Protein AF-U2K9P9-F1 (afdb_monomer_lite)

Radius of gyration: 24.93 Å; chains: 1; bounding box: 51×54×76 Å

Structure (mmCIF, N/CA/C/O backbone):
data_AF-U2K9P9-F1
#
_entry.id   AF-U2K9P9-F1
#
loop_
_atom_site.group_PDB
_atom_site.id
_atom_site.type_symbol
_atom_site.label_atom_id
_atom_site.label_alt_id
_atom_site.label_comp_id
_atom_site.label_asym_id
_atom_site.label_entity_id
_atom_site.label_seq_id
_atom_site.pdbx_PDB_ins_code
_atom_site.Cartn_x
_atom_site.Cartn_y
_atom_site.Cartn_z
_atom_site.occupancy
_atom_site.B_iso_or_equiv
_atom_site.auth_seq_id
_atom_site.auth_comp_id
_atom_site.auth_asym_id
_atom_site.auth_atom_id
_atom_site.pdbx_PDB_model_num
ATOM 1 N N . MET A 1 1 ? -3.194 34.210 0.026 1.00 31.52 1 MET A N 1
ATOM 2 C CA . MET A 1 1 ? -3.052 34.183 -1.447 1.00 31.52 1 MET A CA 1
ATOM 3 C C . MET A 1 1 ? -1.746 33.486 -1.787 1.00 31.52 1 MET A C 1
ATOM 5 O O . MET A 1 1 ? -0.727 34.153 -1.804 1.00 31.52 1 MET A O 1
ATOM 9 N N . GLN A 1 2 ? -1.786 32.163 -1.944 1.00 28.08 2 GLN A N 1
ATOM 10 C CA . GLN A 1 2 ? -0.864 31.316 -2.727 1.00 28.08 2 GLN A CA 1
ATOM 11 C C . GLN A 1 2 ? -1.270 29.849 -2.479 1.00 28.08 2 GLN A C 1
ATOM 13 O O . GLN A 1 2 ? -0.508 29.025 -2.001 1.00 28.08 2 GLN A O 1
ATOM 18 N N . GLY A 1 3 ? -2.545 29.559 -2.733 1.00 33.16 3 GLY A N 1
ATOM 19 C CA . GLY A 1 3 ? -3.010 28.223 -3.094 1.00 33.16 3 GLY A CA 1
ATOM 20 C C . GLY A 1 3 ? -3.329 28.290 -4.585 1.00 33.16 3 GLY A C 1
ATOM 21 O O . GLY A 1 3 ? -3.685 29.372 -5.051 1.00 33.16 3 GLY A O 1
ATOM 22 N N . PHE A 1 4 ? -3.192 27.179 -5.305 1.00 31.11 4 PHE A N 1
ATOM 23 C CA . PHE A 1 4 ? -3.259 27.046 -6.772 1.00 31.11 4 PHE A CA 1
ATOM 24 C C . PHE A 1 4 ? -1.959 27.366 -7.531 1.00 31.11 4 PHE A C 1
ATOM 26 O O . PHE A 1 4 ? -1.811 28.470 -8.036 1.00 31.11 4 PHE A O 1
ATOM 33 N N . THR A 1 5 ? -1.078 26.360 -7.685 1.00 35.06 5 THR A N 1
ATOM 34 C CA . THR A 1 5 ? -0.298 26.119 -8.934 1.00 35.06 5 THR A CA 1
ATOM 35 C C . THR A 1 5 ? 0.355 24.724 -9.060 1.00 35.06 5 THR A C 1
ATOM 37 O O . THR A 1 5 ? 0.689 24.352 -10.174 1.00 35.06 5 THR A O 1
ATOM 40 N N . ARG A 1 6 ? 0.477 23.874 -8.021 1.00 44.22 6 ARG A N 1
ATOM 41 C CA . ARG A 1 6 ? 1.092 22.522 -8.182 1.00 44.22 6 ARG A CA 1
ATOM 42 C C . ARG A 1 6 ? 0.229 21.478 -8.930 1.00 44.22 6 ARG A C 1
ATOM 44 O O . ARG A 1 6 ? 0.780 20.574 -9.552 1.00 44.22 6 ARG A O 1
ATOM 51 N N . LYS A 1 7 ? -1.106 21.614 -8.901 1.00 40.91 7 LYS A N 1
ATOM 52 C CA . LYS A 1 7 ? -2.092 20.602 -9.359 1.00 40.91 7 LYS A CA 1
ATOM 5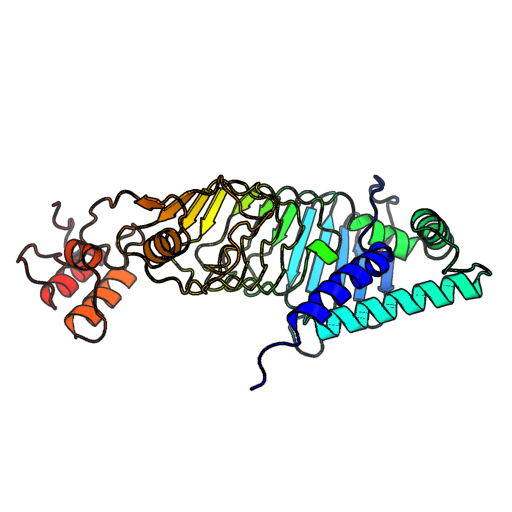3 C C . LYS A 1 7 ? -2.084 20.360 -10.881 1.00 40.91 7 LYS A C 1
ATOM 55 O O . LYS A 1 7 ? -2.260 19.239 -11.339 1.00 40.91 7 LYS A O 1
ATOM 60 N N . GLY A 1 8 ? -1.851 21.410 -11.672 1.00 31.62 8 GLY A N 1
ATOM 61 C CA . GLY A 1 8 ? -1.801 21.321 -13.137 1.00 31.62 8 GLY A CA 1
ATOM 62 C C . GLY A 1 8 ? -0.440 20.887 -13.677 1.00 31.62 8 GLY A C 1
ATOM 63 O O . GLY A 1 8 ? -0.391 20.224 -14.710 1.00 31.62 8 GLY A O 1
ATOM 64 N N . ASP A 1 9 ? 0.639 21.226 -12.969 1.00 35.66 9 ASP A N 1
ATOM 65 C CA . ASP A 1 9 ? 2.007 20.934 -13.396 1.00 35.66 9 ASP A CA 1
ATOM 66 C C . ASP A 1 9 ? 2.425 19.508 -13.042 1.00 35.66 9 ASP A C 1
ATOM 68 O O . ASP A 1 9 ? 3.036 18.875 -13.887 1.00 35.66 9 ASP A O 1
ATOM 72 N N . ARG A 1 10 ? 2.019 18.941 -11.892 1.00 36.00 10 ARG A N 1
ATOM 73 C CA . ARG A 1 10 ? 2.293 17.525 -11.568 1.00 36.00 10 ARG A CA 1
ATOM 74 C C . ARG A 1 10 ? 1.506 16.545 -12.431 1.00 36.00 10 ARG A C 1
ATOM 76 O O . ARG A 1 10 ? 2.079 15.560 -12.849 1.00 36.00 10 ARG A O 1
ATOM 83 N N . MET A 1 11 ? 0.253 16.833 -12.782 1.00 33.56 11 MET A N 1
ATOM 84 C CA . MET A 1 11 ? -0.583 15.938 -13.601 1.00 33.56 11 MET A CA 1
ATOM 85 C C . MET A 1 11 ? -0.304 16.079 -15.114 1.00 33.56 11 MET A C 1
ATOM 87 O O . MET A 1 11 ? -0.404 15.108 -15.863 1.00 33.56 11 MET A O 1
ATOM 91 N N . LYS A 1 12 ? 0.095 17.275 -15.591 1.00 30.91 12 LYS A N 1
ATOM 92 C CA . LYS A 1 12 ? 0.624 17.469 -16.960 1.00 30.91 12 LYS A CA 1
ATOM 93 C C . LYS A 1 12 ? 2.078 17.032 -17.096 1.00 30.91 12 LYS A C 1
ATOM 95 O O . LYS A 1 12 ? 2.438 16.602 -18.189 1.00 30.91 12 LYS A O 1
ATOM 100 N N . ALA A 1 13 ? 2.887 17.142 -16.036 1.00 30.11 13 ALA A N 1
ATOM 101 C CA . ALA A 1 13 ? 4.165 16.451 -15.945 1.00 30.11 13 ALA A CA 1
ATOM 102 C C . ALA A 1 13 ? 3.879 14.960 -15.989 1.00 30.11 13 ALA A C 1
ATOM 104 O O . ALA A 1 13 ? 4.296 14.377 -16.962 1.00 30.11 13 ALA A O 1
ATOM 105 N N . CYS A 1 14 ? 3.035 14.399 -15.117 1.00 32.12 14 CYS A N 1
ATOM 106 C CA . CYS A 1 14 ? 2.645 12.988 -15.117 1.00 32.12 14 CYS A CA 1
ATOM 107 C C . CYS A 1 14 ? 2.207 12.529 -16.512 1.00 32.12 14 CYS A C 1
ATOM 109 O O . CYS A 1 14 ? 2.902 11.712 -17.062 1.00 32.12 14 CYS A O 1
ATOM 111 N N . LYS A 1 15 ? 1.255 13.160 -17.218 1.00 30.38 15 LYS A N 1
ATOM 112 C CA . LYS A 1 15 ? 0.875 12.739 -18.594 1.00 30.38 15 LYS A CA 1
ATOM 113 C C . LYS A 1 15 ? 1.955 12.911 -19.682 1.00 30.38 15 LYS A C 1
ATOM 115 O O . LYS A 1 15 ? 1.973 12.145 -20.642 1.00 30.38 15 LYS A O 1
ATOM 120 N N . LYS A 1 16 ? 2.844 13.911 -19.585 1.00 30.88 16 LYS A N 1
ATOM 121 C CA . LYS A 1 16 ? 4.008 14.058 -20.495 1.00 30.88 16 LYS A CA 1
ATOM 122 C C . LYS A 1 16 ? 5.168 13.134 -20.114 1.00 30.88 16 LYS A C 1
ATOM 124 O O . LYS A 1 16 ? 5.971 12.784 -20.968 1.00 30.88 16 LYS A O 1
ATOM 129 N N . MET A 1 17 ? 5.218 12.755 -18.847 1.00 30.39 17 MET A N 1
ATOM 130 C CA . MET A 1 17 ? 6.186 11.893 -18.199 1.00 30.39 17 MET A CA 1
ATOM 131 C C . MET A 1 17 ? 5.746 10.448 -18.411 1.00 30.39 17 MET A C 1
ATOM 133 O O . MET A 1 17 ? 6.590 9.701 -18.814 1.00 30.39 17 MET A O 1
ATOM 137 N N . THR A 1 18 ? 4.467 10.061 -18.421 1.00 33.06 18 THR A N 1
ATOM 138 C CA . THR A 1 18 ? 3.948 8.753 -18.873 1.00 33.06 18 THR A CA 1
ATOM 139 C C . THR A 1 18 ? 4.315 8.478 -20.330 1.00 33.06 18 THR A C 1
ATOM 141 O O . THR A 1 18 ? 4.605 7.346 -20.681 1.00 33.06 18 THR A O 1
ATOM 144 N N . ALA A 1 19 ? 4.361 9.506 -21.185 1.00 29.89 19 ALA A N 1
ATOM 145 C CA . ALA A 1 19 ? 4.769 9.371 -22.587 1.00 29.89 19 ALA A CA 1
ATOM 146 C C . ALA A 1 19 ? 6.298 9.262 -22.785 1.00 29.89 19 ALA A C 1
ATOM 148 O O . ALA A 1 19 ? 6.738 8.805 -23.836 1.00 29.89 19 ALA A O 1
ATOM 149 N N . LEU A 1 20 ? 7.098 9.669 -21.789 1.00 30.59 20 LEU A N 1
ATOM 150 C CA . LEU A 1 20 ? 8.565 9.557 -21.782 1.00 30.59 20 LEU A CA 1
ATOM 151 C C . LEU A 1 20 ? 9.040 8.346 -20.946 1.00 30.59 20 LEU A C 1
ATOM 153 O O . LEU A 1 20 ? 9.939 7.628 -21.356 1.00 30.59 20 LEU A O 1
ATOM 157 N N . LEU A 1 21 ? 8.363 8.064 -19.830 1.00 34.69 21 LEU A N 1
ATOM 158 C CA . LEU A 1 21 ? 8.399 6.854 -19.006 1.00 34.69 21 LEU A CA 1
ATOM 159 C C . LEU A 1 21 ? 7.849 5.653 -19.756 1.00 34.69 21 LEU A C 1
ATOM 161 O O . LEU A 1 21 ? 8.261 4.556 -19.436 1.00 34.69 21 LEU A O 1
ATOM 165 N N . ALA A 1 22 ? 7.026 5.812 -20.796 1.00 35.94 22 ALA A N 1
ATOM 166 C CA . ALA A 1 22 ? 6.705 4.731 -21.734 1.00 35.94 22 ALA A CA 1
ATOM 167 C C . ALA A 1 22 ? 7.953 4.086 -22.369 1.00 35.94 22 ALA A C 1
ATOM 169 O O . ALA A 1 22 ? 7.859 3.028 -22.984 1.00 35.94 22 ALA A O 1
ATOM 170 N N . VAL A 1 23 ? 9.121 4.726 -22.257 1.00 35.66 23 VAL A N 1
ATOM 171 C CA . VAL A 1 23 ? 10.397 4.205 -22.755 1.00 35.66 23 VAL A CA 1
ATOM 172 C C . VAL A 1 23 ? 11.075 3.264 -21.740 1.00 35.66 23 VAL A C 1
ATOM 174 O O . VAL A 1 23 ? 11.873 2.435 -22.158 1.00 35.66 23 VAL A O 1
ATOM 177 N N . LEU A 1 24 ? 10.715 3.313 -20.446 1.00 34.69 24 LEU A N 1
ATOM 178 C CA . LEU A 1 24 ? 11.206 2.388 -19.401 1.00 34.69 24 LEU A CA 1
ATOM 179 C C . LEU A 1 24 ? 10.100 1.537 -18.734 1.00 34.69 24 LEU A C 1
ATOM 181 O O . LEU A 1 24 ? 10.359 0.393 -18.384 1.00 34.69 24 LEU A O 1
ATOM 185 N N . ALA A 1 25 ? 8.870 2.046 -18.628 1.00 34.41 25 ALA A N 1
ATOM 186 C CA . ALA A 1 25 ? 7.702 1.444 -17.971 1.00 34.41 25 ALA A CA 1
ATOM 187 C C . ALA A 1 25 ? 6.644 0.862 -18.939 1.00 34.41 25 ALA A C 1
ATOM 189 O O . ALA A 1 25 ? 5.565 0.477 -18.505 1.00 34.41 25 ALA A O 1
ATOM 190 N N . MET A 1 26 ? 6.910 0.772 -20.250 1.00 34.75 26 MET A N 1
ATOM 191 C CA . MET A 1 26 ? 6.052 0.008 -21.173 1.00 34.75 26 MET A CA 1
ATOM 192 C C . MET A 1 26 ? 6.855 -1.070 -21.895 1.00 34.75 26 MET A C 1
ATOM 194 O O . MET A 1 26 ? 7.283 -0.911 -23.038 1.00 34.75 26 MET A O 1
ATOM 198 N N . LEU A 1 27 ? 7.008 -2.202 -21.216 1.00 35.31 27 LEU A N 1
ATOM 199 C CA . LEU A 1 27 ? 7.370 -3.474 -21.824 1.00 35.31 27 LEU A CA 1
ATOM 200 C C . LEU A 1 27 ? 6.185 -4.434 -21.688 1.00 35.31 27 LEU A C 1
ATOM 202 O O . LEU A 1 27 ? 6.155 -5.298 -20.821 1.00 35.31 27 LEU A O 1
ATOM 206 N N . THR A 1 28 ? 5.195 -4.301 -22.568 1.00 32.16 28 THR A N 1
ATOM 207 C CA . THR A 1 28 ? 4.214 -5.373 -22.780 1.00 32.16 28 THR A CA 1
ATOM 208 C C . THR A 1 28 ? 4.823 -6.381 -23.752 1.00 32.16 28 THR A C 1
ATOM 210 O O . THR A 1 28 ? 4.607 -6.343 -24.959 1.00 32.16 28 THR A O 1
ATOM 213 N N . GLY A 1 29 ? 5.665 -7.269 -23.227 1.00 31.62 29 GLY A N 1
ATOM 214 C CA . GLY A 1 29 ? 6.298 -8.322 -24.011 1.00 31.62 29 GLY A CA 1
ATOM 215 C C . GLY A 1 29 ? 6.659 -9.510 -23.137 1.00 31.62 29 GLY A C 1
ATOM 216 O O . GLY A 1 29 ? 7.495 -9.403 -22.252 1.00 31.62 29 GLY A O 1
ATOM 217 N N . THR A 1 30 ? 6.035 -10.659 -23.390 1.00 29.12 30 THR A N 1
ATOM 218 C CA . THR A 1 30 ? 6.355 -11.919 -22.713 1.00 29.12 30 THR A CA 1
ATOM 219 C C . THR A 1 30 ? 7.722 -12.423 -23.174 1.00 29.12 30 THR A C 1
ATOM 221 O O . THR A 1 30 ? 7.822 -13.096 -24.203 1.00 29.12 30 THR A O 1
ATOM 224 N N . ALA A 1 31 ? 8.772 -12.130 -22.421 1.00 33.97 31 ALA A N 1
ATOM 225 C CA . ALA A 1 31 ? 10.026 -12.858 -22.515 1.00 33.97 31 ALA A CA 1
ATOM 226 C C . ALA A 1 31 ? 10.595 -13.000 -21.106 1.00 33.97 31 ALA A C 1
ATOM 228 O O . ALA A 1 31 ? 11.192 -12.076 -20.569 1.00 33.97 31 ALA A O 1
ATOM 229 N N . GLY A 1 32 ? 10.373 -14.173 -20.507 1.00 40.38 32 GLY A N 1
ATOM 230 C CA . GLY A 1 32 ? 11.117 -14.573 -19.319 1.00 40.38 32 GLY A CA 1
ATOM 231 C C . GLY A 1 32 ? 12.615 -14.564 -19.614 1.00 40.38 32 GLY A C 1
ATOM 232 O O . GLY A 1 32 ? 13.014 -14.717 -20.773 1.00 40.38 32 GLY A O 1
ATOM 233 N N . LEU A 1 33 ? 13.411 -14.380 -18.558 1.00 38.22 33 LEU A N 1
ATOM 234 C CA . LEU A 1 33 ? 14.869 -14.317 -18.610 1.00 38.22 33 LEU A CA 1
ATOM 235 C C . LEU A 1 33 ? 15.424 -15.362 -19.589 1.00 38.22 33 LEU A C 1
ATOM 237 O O . LEU A 1 33 ? 15.281 -16.570 -19.355 1.00 38.22 33 LEU A O 1
ATOM 241 N N . PRO A 1 34 ? 16.049 -14.951 -20.704 1.00 39.72 34 PRO A N 1
ATOM 242 C CA . PRO A 1 34 ? 16.947 -15.850 -21.371 1.00 39.72 34 PRO A CA 1
ATOM 243 C C . PRO A 1 34 ? 18.189 -15.941 -20.481 1.00 39.72 34 PRO A C 1
ATOM 245 O O . PRO A 1 34 ? 18.661 -14.948 -19.941 1.00 39.72 34 PRO A O 1
ATOM 248 N N . VAL A 1 35 ? 18.777 -17.128 -20.458 1.00 41.59 35 VAL A N 1
ATOM 249 C CA . VAL A 1 35 ? 20.169 -17.384 -20.079 1.00 41.59 35 VAL A CA 1
ATOM 250 C C . VAL A 1 35 ? 20.404 -17.795 -18.619 1.00 41.59 35 VAL A C 1
ATOM 252 O O . VAL A 1 35 ? 20.398 -17.009 -17.685 1.00 41.59 35 VAL A O 1
ATOM 255 N N . SER A 1 36 ? 20.770 -19.070 -18.489 1.00 44.44 36 SER A N 1
ATOM 256 C CA . SER A 1 36 ? 21.700 -19.575 -17.484 1.00 44.44 36 SER A CA 1
ATOM 257 C C . SER A 1 36 ? 23.030 -18.805 -17.585 1.00 44.44 36 SER A C 1
ATOM 259 O O . SER A 1 36 ? 23.845 -19.134 -18.455 1.00 44.44 36 SER A O 1
ATOM 261 N N . ALA A 1 37 ? 23.241 -17.758 -16.788 1.00 44.69 37 ALA A N 1
ATOM 262 C CA . ALA A 1 37 ? 24.420 -16.894 -16.896 1.00 44.69 37 ALA A CA 1
ATOM 263 C C . ALA A 1 37 ? 25.327 -16.984 -15.656 1.00 44.69 37 ALA A C 1
ATOM 265 O O . ALA A 1 37 ? 24.859 -17.155 -14.533 1.00 44.69 37 ALA A O 1
ATOM 266 N N . GLU A 1 38 ? 26.642 -16.907 -15.890 1.00 54.81 38 GLU A N 1
ATOM 267 C CA . GLU A 1 38 ? 27.655 -16.583 -14.875 1.00 54.81 38 GLU A CA 1
ATOM 268 C C . GLU A 1 38 ? 27.316 -15.244 -14.193 1.00 54.81 38 GLU A C 1
ATOM 270 O O . GLU A 1 38 ? 26.643 -14.414 -14.801 1.00 54.81 38 GLU A O 1
ATOM 275 N N . GLU A 1 39 ? 27.793 -15.032 -12.959 1.00 62.69 39 GLU A N 1
ATOM 276 C CA . GLU A 1 39 ? 27.614 -13.774 -12.215 1.00 62.69 39 GLU A CA 1
ATOM 277 C C . GLU A 1 39 ? 27.911 -12.554 -13.111 1.00 62.69 39 GLU A C 1
ATOM 279 O O . GLU A 1 39 ? 29.051 -12.349 -13.538 1.00 62.69 39 GLU A O 1
ATOM 284 N N . ALA A 1 40 ? 26.885 -11.750 -13.396 1.00 70.19 40 ALA A N 1
ATOM 285 C CA . ALA A 1 40 ? 26.987 -10.526 -14.190 1.00 70.19 40 ALA A CA 1
ATOM 286 C C . ALA A 1 40 ? 26.603 -9.325 -13.329 1.00 70.19 40 ALA A C 1
ATOM 288 O O . ALA A 1 40 ? 25.693 -9.422 -12.505 1.00 70.19 40 ALA A O 1
ATOM 289 N N . THR A 1 41 ? 27.288 -8.197 -13.505 1.00 77.69 41 THR A N 1
ATOM 290 C CA . THR A 1 41 ? 26.991 -6.964 -12.771 1.00 77.69 41 THR A CA 1
ATOM 291 C C . THR A 1 41 ? 27.093 -5.754 -13.686 1.00 77.69 41 THR A C 1
ATOM 293 O O . THR A 1 41 ? 27.904 -5.724 -14.612 1.00 77.69 41 THR A O 1
ATOM 296 N N . GLY A 1 42 ? 26.291 -4.730 -13.411 1.00 75.19 42 GLY A N 1
ATOM 297 C CA . GLY A 1 42 ? 26.315 -3.502 -14.190 1.00 75.19 42 GLY A CA 1
ATOM 298 C C . GLY A 1 42 ? 25.623 -2.340 -13.499 1.00 75.19 42 GLY A C 1
ATOM 299 O O . GLY A 1 42 ? 25.180 -2.429 -12.354 1.00 75.19 42 GLY A O 1
ATOM 300 N N . THR A 1 43 ? 25.564 -1.228 -14.222 1.00 71.94 43 THR A N 1
ATOM 301 C CA . THR A 1 43 ? 24.937 0.023 -13.793 1.00 71.94 43 THR A CA 1
ATOM 302 C C . THR A 1 43 ? 23.966 0.502 -14.863 1.00 71.94 43 THR A C 1
ATOM 304 O O . THR A 1 43 ? 24.193 0.262 -16.051 1.00 71.94 43 THR A O 1
ATOM 307 N N . LEU A 1 44 ? 22.903 1.186 -14.451 1.00 69.50 44 LEU A N 1
ATOM 308 C CA . LEU A 1 44 ? 21.983 1.890 -15.341 1.00 69.50 44 LEU A CA 1
ATOM 309 C C . LEU A 1 44 ? 21.726 3.295 -14.788 1.00 69.50 44 LEU A C 1
ATOM 311 O O . LEU A 1 44 ? 21.185 3.443 -13.687 1.00 69.50 44 LEU A O 1
ATOM 315 N N . GLY A 1 45 ? 22.097 4.331 -15.537 1.00 66.38 45 GLY A N 1
ATOM 316 C CA . GLY A 1 45 ? 22.206 5.674 -14.979 1.00 66.38 45 GLY A CA 1
ATOM 317 C C . GLY A 1 45 ? 23.261 5.760 -13.869 1.00 66.38 45 GLY A C 1
ATOM 318 O O . GLY A 1 45 ? 24.096 4.873 -13.682 1.00 66.38 45 GLY A O 1
ATOM 319 N N . ASP A 1 46 ? 23.178 6.832 -13.080 1.00 70.81 46 ASP A N 1
ATOM 320 C CA . ASP A 1 46 ? 24.214 7.163 -12.093 1.00 70.81 46 ASP A CA 1
ATOM 321 C C . ASP A 1 46 ? 24.086 6.412 -10.752 1.00 70.81 46 ASP A C 1
ATOM 323 O O . ASP A 1 46 ? 25.039 6.391 -9.973 1.00 70.81 46 ASP A O 1
ATOM 327 N N . THR A 1 47 ? 22.915 5.839 -10.442 1.00 74.12 47 THR A N 1
ATOM 328 C CA . THR A 1 47 ? 22.573 5.374 -9.077 1.00 74.12 47 THR A CA 1
ATOM 329 C C . THR A 1 47 ? 22.042 3.947 -8.985 1.00 74.12 47 THR A C 1
ATOM 331 O O . THR A 1 47 ? 22.006 3.396 -7.883 1.00 74.12 47 THR A O 1
ATOM 334 N N . MET A 1 48 ? 21.627 3.337 -10.101 1.00 82.06 48 MET A N 1
ATOM 335 C CA . MET A 1 48 ? 21.111 1.970 -10.105 1.00 82.06 48 MET A CA 1
ATOM 336 C C . MET A 1 48 ? 22.215 0.991 -10.481 1.00 82.06 48 MET A C 1
ATOM 338 O O . MET A 1 48 ? 22.842 1.107 -11.536 1.00 82.06 48 MET A O 1
ATOM 342 N N . THR A 1 49 ? 22.434 0.016 -9.609 1.00 84.69 49 THR A N 1
ATOM 343 C CA . THR A 1 49 ? 23.305 -1.136 -9.842 1.00 84.69 49 THR A CA 1
ATOM 344 C C . THR A 1 49 ? 22.458 -2.392 -9.926 1.00 84.69 49 THR A C 1
ATOM 346 O O . THR A 1 49 ? 21.398 -2.485 -9.303 1.00 84.69 49 THR A O 1
ATOM 349 N N . TRP A 1 50 ? 22.925 -3.372 -10.687 1.00 85.25 50 TRP A N 1
ATOM 350 C CA . TRP A 1 50 ? 22.278 -4.671 -10.759 1.00 85.25 50 TRP A CA 1
ATOM 351 C C . TRP A 1 50 ? 23.298 -5.797 -10.764 1.00 85.25 50 TRP A C 1
ATOM 353 O O . TRP A 1 50 ? 24.427 -5.636 -11.238 1.00 85.25 50 TRP A O 1
ATOM 363 N N . THR A 1 51 ? 22.882 -6.946 -10.243 1.00 85.06 51 THR A N 1
ATOM 364 C CA . THR A 1 51 ? 23.633 -8.197 -10.306 1.00 85.06 51 THR A CA 1
ATOM 365 C C . THR A 1 51 ? 22.707 -9.344 -10.692 1.00 85.06 51 THR A C 1
ATOM 367 O O . THR A 1 51 ? 21.547 -9.382 -10.290 1.00 85.06 51 THR A O 1
ATOM 370 N N . VAL A 1 52 ? 23.211 -10.291 -11.476 1.00 81.81 52 VAL A N 1
ATOM 371 C CA . VAL A 1 52 ? 22.516 -11.542 -11.796 1.00 81.81 52 VAL A CA 1
ATOM 372 C C . VAL A 1 52 ? 23.225 -12.670 -11.058 1.00 81.81 52 VAL A C 1
ATOM 374 O O . VAL A 1 52 ? 24.406 -12.911 -11.305 1.00 81.81 52 VAL A O 1
ATOM 377 N N . ASP A 1 53 ? 22.511 -13.334 -10.149 1.00 81.25 53 ASP A N 1
ATOM 378 C CA . ASP A 1 53 ? 22.972 -14.516 -9.412 1.00 81.25 53 ASP A CA 1
ATOM 379 C C . ASP A 1 53 ? 22.063 -15.709 -9.742 1.00 81.25 53 ASP A C 1
ATOM 381 O O . ASP A 1 53 ? 20.930 -15.833 -9.258 1.00 81.25 53 ASP A O 1
ATOM 385 N N . GLY A 1 54 ? 22.545 -16.572 -10.640 1.00 80.88 54 GLY A N 1
ATOM 386 C CA . GLY A 1 54 ? 21.766 -17.680 -11.183 1.00 80.88 54 GLY A CA 1
ATOM 387 C C . GLY A 1 54 ? 20.514 -17.186 -11.911 1.00 80.88 54 GLY A C 1
ATOM 388 O O . GLY A 1 54 ? 20.615 -16.509 -12.929 1.00 80.88 54 GLY A O 1
ATOM 389 N N . ASP A 1 55 ? 19.341 -17.529 -11.373 1.00 81.88 55 ASP A N 1
ATOM 390 C CA . ASP A 1 55 ? 18.031 -17.145 -11.922 1.00 81.88 55 ASP A CA 1
ATOM 391 C C . ASP A 1 55 ? 17.426 -15.916 -11.207 1.00 81.88 55 ASP A C 1
ATOM 393 O O . ASP A 1 55 ? 16.233 -15.639 -11.354 1.00 81.88 55 ASP A O 1
ATOM 397 N N . THR A 1 56 ? 18.221 -15.210 -10.392 1.00 86.88 56 THR A N 1
ATOM 398 C CA . THR A 1 56 ? 17.774 -14.050 -9.606 1.00 86.88 56 THR A CA 1
ATOM 399 C C . THR A 1 56 ? 18.454 -12.776 -10.089 1.00 86.88 56 THR A C 1
ATOM 401 O O . THR A 1 56 ? 19.677 -12.725 -10.216 1.00 86.88 56 THR A O 1
ATOM 404 N N . VAL A 1 57 ? 17.666 -11.728 -10.324 1.00 87.50 57 VAL A N 1
ATOM 405 C CA . VAL A 1 57 ? 18.168 -10.386 -10.638 1.00 87.50 57 VAL A CA 1
ATOM 406 C C . VAL A 1 57 ? 18.038 -9.515 -9.398 1.00 87.50 57 VAL A C 1
ATOM 408 O O . VAL A 1 57 ? 16.929 -9.269 -8.932 1.00 87.50 57 VAL A O 1
ATOM 411 N N . HIS A 1 58 ? 19.153 -9.023 -8.874 1.00 89.44 58 HIS A N 1
ATOM 412 C CA . HIS A 1 58 ? 19.180 -8.061 -7.779 1.00 89.44 58 HIS A CA 1
ATOM 413 C C . HIS A 1 58 ? 19.395 -6.660 -8.338 1.00 89.44 58 HIS A C 1
ATOM 415 O O . HIS A 1 58 ? 20.252 -6.458 -9.194 1.00 89.44 58 HIS A O 1
ATOM 421 N N . CYS A 1 59 ? 18.617 -5.698 -7.860 1.00 89.12 59 CYS A N 1
ATOM 422 C CA . CYS A 1 59 ? 18.663 -4.302 -8.264 1.00 89.12 59 CYS A CA 1
ATOM 423 C C . CYS A 1 59 ? 18.749 -3.421 -7.019 1.00 89.12 59 CYS A C 1
ATOM 425 O O . CYS A 1 59 ? 17.908 -3.533 -6.124 1.00 89.12 59 CYS A O 1
ATOM 427 N N . THR A 1 60 ? 19.729 -2.524 -6.985 1.00 90.94 60 THR A N 1
ATOM 428 C CA . THR A 1 60 ? 19.932 -1.585 -5.881 1.00 90.94 60 THR A CA 1
ATOM 429 C C . THR A 1 60 ? 19.979 -0.164 -6.418 1.00 90.94 60 THR A C 1
ATOM 431 O O . THR A 1 60 ? 20.820 0.156 -7.258 1.00 90.94 60 THR A O 1
ATOM 434 N N . TRP A 1 61 ? 19.106 0.695 -5.899 1.00 89.19 61 TRP A N 1
ATOM 435 C CA . TRP A 1 61 ? 19.160 2.141 -6.084 1.00 89.19 61 TRP A CA 1
ATOM 436 C C . TRP A 1 61 ? 19.708 2.765 -4.813 1.00 89.19 61 TRP A C 1
ATOM 438 O O . TRP A 1 61 ? 19.030 2.802 -3.781 1.00 89.19 61 TRP A O 1
ATOM 448 N N . GLU A 1 62 ? 20.938 3.260 -4.887 1.00 89.62 62 GLU A N 1
ATOM 449 C CA . GLU A 1 62 ? 21.513 4.009 -3.778 1.00 89.62 62 GLU A CA 1
ATOM 450 C C . GLU A 1 62 ? 20.848 5.383 -3.679 1.00 89.62 62 GLU A C 1
ATOM 452 O O . GLU A 1 62 ? 20.655 6.073 -4.686 1.00 89.62 62 GLU A O 1
ATOM 457 N N . SER A 1 63 ? 20.515 5.784 -2.452 1.00 89.00 63 SER A N 1
ATOM 458 C CA . SER A 1 63 ? 20.021 7.124 -2.165 1.00 89.00 63 SER A CA 1
ATOM 459 C C . SER A 1 63 ? 21.026 7.914 -1.341 1.00 89.00 63 SER A C 1
ATOM 461 O O . SER A 1 63 ? 21.654 7.396 -0.419 1.00 89.00 63 SER A O 1
ATOM 463 N N . ALA A 1 64 ? 21.162 9.200 -1.660 1.00 87.75 64 ALA A N 1
ATOM 464 C CA . ALA A 1 64 ? 21.991 10.110 -0.874 1.00 87.75 64 ALA A CA 1
ATOM 465 C C . ALA A 1 64 ? 21.275 10.604 0.394 1.00 87.75 64 ALA A C 1
ATOM 467 O O . ALA A 1 64 ? 21.927 11.120 1.307 1.00 87.75 64 ALA A O 1
ATOM 468 N N . THR A 1 65 ? 19.943 10.501 0.433 1.00 87.44 65 THR A N 1
ATOM 469 C CA . THR A 1 65 ? 19.106 11.089 1.488 1.00 87.44 65 THR A CA 1
ATOM 470 C C . THR A 1 65 ? 18.164 10.100 2.176 1.00 87.44 65 THR A C 1
ATOM 472 O O . THR A 1 65 ? 17.533 10.475 3.165 1.00 87.44 65 THR A O 1
ATOM 475 N N . ALA A 1 66 ? 18.115 8.849 1.716 1.00 90.12 66 ALA A N 1
ATOM 476 C CA . ALA A 1 66 ? 17.294 7.775 2.265 1.00 90.12 66 ALA A CA 1
ATOM 477 C C . ALA A 1 66 ? 18.038 6.425 2.278 1.00 90.12 66 ALA A C 1
ATOM 479 O O . ALA A 1 66 ? 19.195 6.335 1.868 1.00 90.12 66 ALA A O 1
ATOM 480 N N . ASP A 1 67 ? 17.360 5.367 2.728 1.00 87.50 67 ASP A N 1
ATOM 481 C CA . ASP A 1 67 ? 17.912 4.004 2.801 1.00 87.50 67 ASP A CA 1
ATOM 482 C C . ASP A 1 67 ? 18.086 3.335 1.424 1.00 87.50 67 ASP A C 1
ATOM 484 O O . ASP A 1 67 ? 18.739 2.292 1.318 1.00 87.50 67 ASP A O 1
ATOM 488 N N . GLY A 1 68 ? 17.534 3.950 0.374 1.00 91.25 68 GLY A N 1
ATOM 489 C CA . GLY A 1 68 ? 17.553 3.431 -0.985 1.00 91.25 68 GLY A CA 1
ATOM 490 C C . GLY A 1 68 ? 16.502 2.348 -1.212 1.00 91.25 68 GLY A C 1
ATOM 491 O O . GLY A 1 68 ? 15.637 2.077 -0.372 1.00 91.25 68 GLY A O 1
ATOM 492 N N . VAL A 1 69 ? 16.586 1.725 -2.384 1.00 91.56 69 VAL A N 1
ATOM 493 C CA . VAL A 1 69 ? 15.719 0.610 -2.775 1.00 91.56 69 VAL A CA 1
ATOM 494 C C . VAL A 1 69 ? 16.571 -0.595 -3.117 1.00 91.56 69 VAL A C 1
ATOM 496 O O . VAL A 1 69 ? 17.541 -0.483 -3.862 1.00 91.56 69 VAL A O 1
ATOM 499 N N . GLU A 1 70 ? 16.192 -1.748 -2.580 1.00 94.44 70 GLU A N 1
ATOM 500 C CA . GLU A 1 70 ? 16.810 -3.041 -2.865 1.00 94.44 70 GLU A CA 1
ATOM 501 C C . GLU A 1 70 ? 15.706 -4.015 -3.249 1.00 94.44 70 GLU A C 1
ATOM 503 O O . GLU A 1 70 ? 14.798 -4.285 -2.458 1.00 94.44 70 GLU A O 1
ATOM 508 N N . ILE A 1 71 ? 15.783 -4.513 -4.481 1.00 92.50 71 ILE A N 1
ATOM 509 C CA . ILE A 1 71 ? 14.801 -5.410 -5.079 1.00 92.50 71 ILE A CA 1
ATOM 510 C C . ILE A 1 71 ? 15.507 -6.658 -5.592 1.00 92.50 71 ILE A C 1
ATOM 512 O O . ILE A 1 71 ? 16.589 -6.580 -6.167 1.00 92.50 71 ILE A O 1
ATOM 516 N N . SER A 1 72 ? 14.875 -7.812 -5.414 1.00 92.94 72 SER A N 1
ATOM 517 C CA . SER A 1 72 ? 15.295 -9.078 -6.012 1.00 92.94 72 SER A CA 1
ATOM 518 C C . SER A 1 72 ? 14.149 -9.667 -6.822 1.00 92.94 72 SER A C 1
ATOM 520 O O . SER A 1 72 ? 13.030 -9.759 -6.326 1.00 92.94 72 SER A O 1
ATOM 522 N N . ILE A 1 73 ? 14.418 -10.077 -8.055 1.00 90.75 73 ILE A N 1
ATOM 523 C CA . ILE A 1 73 ? 13.429 -10.662 -8.958 1.00 90.75 73 ILE A CA 1
ATOM 524 C C . ILE A 1 73 ? 13.807 -12.103 -9.242 1.00 90.75 73 ILE A C 1
ATOM 526 O O . ILE A 1 73 ? 14.910 -12.374 -9.713 1.00 90.75 73 ILE A O 1
ATOM 530 N N . GLN A 1 74 ? 12.866 -13.012 -9.007 1.00 90.50 74 GLN A N 1
ATOM 531 C CA . GLN A 1 74 ? 12.992 -14.418 -9.357 1.00 90.50 74 GLN A CA 1
ATOM 532 C C . GLN A 1 74 ? 11.676 -14.907 -9.966 1.00 90.50 74 GLN A C 1
ATOM 534 O O . GLN A 1 74 ? 10.637 -14.931 -9.305 1.00 90.50 74 GLN A O 1
ATOM 539 N N . GLY A 1 75 ? 11.715 -15.315 -11.236 1.00 88.50 75 GLY A N 1
ATOM 540 C CA . GLY A 1 75 ? 10.507 -15.710 -11.962 1.00 88.50 75 GLY A CA 1
ATOM 541 C C . GLY A 1 75 ? 9.520 -14.548 -12.097 1.00 88.50 75 GLY A C 1
ATOM 542 O O . GLY A 1 75 ? 9.859 -13.520 -12.669 1.00 88.50 75 GLY A O 1
ATOM 543 N N . ASP A 1 76 ? 8.304 -14.724 -11.582 1.00 91.12 76 ASP A N 1
ATOM 544 C CA . ASP A 1 76 ? 7.225 -13.725 -11.570 1.00 91.12 76 ASP A CA 1
ATOM 545 C C . ASP A 1 76 ? 7.091 -12.992 -10.222 1.00 91.12 76 ASP A C 1
ATOM 547 O O . ASP A 1 76 ? 6.097 -12.300 -9.981 1.00 91.12 76 ASP A O 1
ATOM 551 N N . THR A 1 77 ? 8.072 -13.161 -9.332 1.00 92.81 77 THR A N 1
ATOM 552 C CA . THR A 1 77 ? 8.059 -12.602 -7.981 1.00 92.81 77 THR A CA 1
ATOM 553 C C . THR A 1 77 ? 9.128 -11.526 -7.824 1.00 92.81 77 THR A C 1
ATOM 555 O O . THR A 1 77 ? 10.304 -11.751 -8.112 1.00 92.81 77 THR A O 1
ATOM 558 N N . CYS A 1 78 ? 8.711 -10.364 -7.326 1.00 92.94 78 CYS A N 1
ATOM 559 C CA . CYS A 1 78 ? 9.555 -9.234 -6.960 1.00 92.94 78 CYS A CA 1
ATOM 560 C C . CYS A 1 78 ? 9.575 -9.086 -5.432 1.00 92.94 78 CYS A C 1
ATOM 562 O O . CYS A 1 78 ? 8.548 -8.788 -4.822 1.00 92.94 78 CYS A O 1
ATOM 564 N N . THR A 1 79 ? 10.743 -9.257 -4.820 1.00 95.69 79 THR A N 1
ATOM 565 C CA . THR A 1 79 ? 10.964 -9.089 -3.379 1.00 95.69 79 THR A CA 1
ATOM 566 C C . THR A 1 79 ? 11.630 -7.748 -3.097 1.00 95.69 79 THR A C 1
ATOM 568 O O . THR A 1 79 ? 12.655 -7.440 -3.699 1.00 95.69 79 THR A O 1
ATOM 571 N N . ILE A 1 80 ? 11.081 -6.968 -2.168 1.00 95.00 80 ILE A N 1
ATOM 572 C CA . ILE A 1 80 ? 11.589 -5.658 -1.745 1.00 95.00 80 ILE A CA 1
ATOM 573 C C . ILE A 1 80 ? 12.194 -5.786 -0.344 1.00 95.00 80 ILE A C 1
ATOM 575 O O . ILE A 1 80 ? 11.483 -6.084 0.616 1.00 95.00 80 ILE A O 1
ATOM 579 N N . GLU A 1 81 ? 13.496 -5.527 -0.228 1.00 95.31 81 GLU A N 1
ATOM 580 C CA . GLU A 1 81 ? 14.255 -5.555 1.036 1.00 95.31 81 GLU A CA 1
ATOM 581 C C . GLU A 1 81 ? 14.519 -4.146 1.587 1.00 95.31 81 GLU A C 1
ATOM 583 O O . GLU A 1 81 ? 14.696 -3.965 2.792 1.00 95.31 81 GLU A O 1
ATOM 588 N N . LYS A 1 82 ? 14.508 -3.131 0.712 1.00 93.81 82 LYS A N 1
ATOM 589 C CA . LYS A 1 82 ? 14.506 -1.703 1.066 1.00 93.81 82 LYS A CA 1
ATOM 590 C C . LYS A 1 82 ? 13.608 -0.941 0.108 1.00 93.81 82 LYS A C 1
ATOM 592 O O . LYS A 1 82 ? 13.550 -1.276 -1.073 1.00 93.81 82 LYS A O 1
ATOM 597 N N . GLY A 1 83 ? 12.920 0.075 0.615 1.00 89.25 83 GLY A N 1
ATOM 598 C CA . GLY A 1 83 ? 11.760 0.641 -0.065 1.00 89.25 83 GLY A CA 1
ATOM 599 C C . GLY A 1 83 ? 11.642 2.157 -0.026 1.00 89.25 83 GLY A C 1
ATOM 600 O O . GLY A 1 83 ? 10.544 2.642 -0.260 1.00 89.25 83 GLY A O 1
ATOM 601 N N . VAL A 1 84 ? 12.698 2.912 0.296 1.00 90.88 84 VAL A N 1
ATOM 602 C CA . VAL A 1 84 ? 12.604 4.376 0.447 1.00 90.88 84 VAL A CA 1
ATOM 603 C C . VAL A 1 84 ? 13.492 5.059 -0.584 1.00 90.88 84 VAL A C 1
ATOM 605 O O . VAL A 1 84 ? 14.718 5.081 -0.448 1.00 90.88 84 VAL A O 1
ATOM 608 N N . TY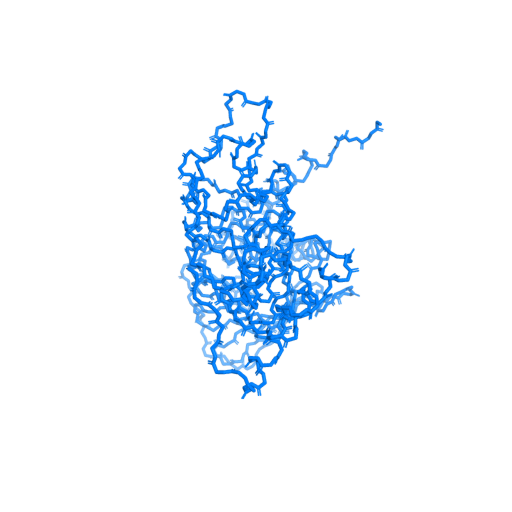R A 1 85 ? 12.869 5.644 -1.609 1.00 87.75 85 TYR A N 1
ATOM 609 C CA . TYR A 1 85 ? 13.569 6.367 -2.665 1.00 87.75 85 TYR A CA 1
ATOM 610 C C . TYR A 1 85 ? 12.868 7.686 -3.006 1.00 87.75 85 TYR A C 1
ATOM 612 O O . TYR A 1 85 ? 11.825 7.684 -3.662 1.00 87.75 85 TYR A O 1
ATOM 620 N N . PRO A 1 86 ? 13.436 8.834 -2.593 1.00 86.44 86 PRO A N 1
ATOM 621 C CA . PRO A 1 86 ? 12.800 10.130 -2.778 1.00 86.44 86 PRO A CA 1
ATOM 622 C C . PRO A 1 86 ? 12.502 10.440 -4.245 1.00 86.44 86 PRO A C 1
ATOM 624 O O . PRO A 1 86 ? 13.356 10.276 -5.117 1.00 86.44 86 PRO A O 1
ATOM 627 N N . TRP A 1 87 ? 11.319 11.005 -4.504 1.00 82.38 87 TRP A N 1
ATOM 628 C CA . TRP A 1 87 ? 10.862 11.351 -5.855 1.00 82.38 87 TRP A CA 1
ATOM 629 C C . TRP A 1 87 ? 11.873 12.170 -6.676 1.00 82.38 87 TRP A C 1
ATOM 631 O O . TRP A 1 87 ? 12.010 11.964 -7.879 1.00 82.38 87 TRP A O 1
ATOM 641 N N . GLU A 1 88 ? 12.585 13.109 -6.051 1.00 84.62 88 GLU A N 1
ATOM 642 C CA . GLU A 1 88 ? 13.562 13.948 -6.758 1.00 84.62 88 GLU A CA 1
ATOM 643 C C . GLU A 1 88 ? 14.781 13.139 -7.236 1.00 84.62 88 GLU A C 1
ATOM 645 O O . GLU A 1 88 ? 15.277 13.372 -8.339 1.00 84.62 88 GLU A O 1
ATOM 650 N N . GLU A 1 89 ? 15.236 12.162 -6.443 1.00 86.44 89 GLU A N 1
ATOM 651 C CA . GLU A 1 89 ? 16.318 11.248 -6.831 1.00 86.44 89 GLU A CA 1
ATOM 652 C C . GLU A 1 89 ? 15.837 10.278 -7.915 1.00 86.44 89 GLU A C 1
ATOM 654 O O . GLU A 1 89 ? 16.519 10.095 -8.923 1.00 86.44 89 GLU A O 1
ATOM 659 N N . TYR A 1 90 ? 14.609 9.768 -7.782 1.00 81.19 90 TYR A N 1
ATOM 660 C CA . TYR A 1 90 ? 13.949 8.968 -8.812 1.00 81.19 90 TYR A CA 1
ATOM 661 C C . TYR A 1 90 ? 13.843 9.695 -10.155 1.00 81.19 90 TYR A C 1
ATOM 663 O O . TYR A 1 90 ? 14.232 9.165 -11.197 1.00 81.19 90 TYR A O 1
ATOM 671 N N . HIS A 1 91 ? 13.368 10.938 -10.141 1.00 80.69 91 HIS A N 1
ATOM 672 C CA . HIS A 1 91 ? 13.237 11.746 -11.345 1.00 80.69 91 HIS A CA 1
ATOM 673 C C . HIS A 1 91 ? 14.600 12.059 -11.981 1.00 80.69 91 HIS A C 1
ATOM 675 O O . HIS A 1 91 ? 14.729 12.050 -13.207 1.00 80.69 91 HIS A O 1
ATOM 681 N N . ALA A 1 92 ? 15.627 12.324 -11.168 1.00 83.50 92 ALA A N 1
ATOM 682 C CA . ALA A 1 92 ? 16.987 12.534 -11.654 1.00 83.50 92 ALA A CA 1
ATOM 683 C C . ALA A 1 92 ? 17.551 11.270 -12.321 1.00 83.50 92 ALA A C 1
ATOM 685 O O . ALA A 1 92 ? 18.042 11.352 -13.448 1.00 83.50 92 ALA A O 1
ATOM 686 N N . TRP A 1 93 ? 17.410 10.113 -11.668 1.00 82.50 93 TRP A N 1
ATOM 687 C CA . TRP A 1 93 ? 17.833 8.820 -12.203 1.00 82.50 93 TRP A CA 1
ATOM 688 C C . TRP A 1 93 ? 17.144 8.495 -13.535 1.00 82.50 93 TRP A C 1
ATOM 690 O O . TRP A 1 93 ? 17.821 8.177 -14.511 1.00 82.50 93 TRP A O 1
ATOM 700 N N . LEU A 1 94 ? 15.819 8.662 -13.620 1.00 75.12 94 LEU A N 1
ATOM 701 C CA . LEU A 1 94 ? 15.069 8.439 -14.860 1.00 75.12 94 LEU A CA 1
ATOM 702 C C . LEU A 1 94 ? 15.583 9.295 -16.021 1.00 75.12 94 LEU A C 1
ATOM 704 O O . LEU A 1 94 ? 15.737 8.804 -17.139 1.00 75.12 94 LEU A O 1
ATOM 708 N N . ASN A 1 95 ? 15.841 10.581 -15.770 1.00 78.31 95 ASN A N 1
ATOM 709 C CA . ASN A 1 95 ? 16.362 11.478 -16.797 1.00 78.31 95 ASN A CA 1
ATOM 710 C C . ASN A 1 95 ? 17.777 11.072 -17.232 1.00 78.31 95 ASN A C 1
ATOM 712 O O . ASN A 1 95 ? 18.081 11.140 -18.421 1.00 78.31 95 ASN A O 1
ATOM 716 N N . ALA A 1 96 ? 18.629 10.639 -16.296 1.00 77.62 96 ALA A N 1
ATOM 717 C CA . ALA A 1 96 ? 19.967 10.143 -16.607 1.00 77.62 96 ALA A CA 1
ATOM 718 C C . ALA A 1 96 ? 19.901 8.889 -17.495 1.00 77.62 96 ALA A C 1
ATOM 720 O O . ALA A 1 96 ? 20.473 8.890 -18.583 1.00 77.62 96 ALA A O 1
ATOM 721 N N . ALA A 1 97 ? 19.110 7.883 -17.108 1.00 74.44 97 ALA A N 1
ATOM 722 C CA . ALA A 1 97 ? 18.920 6.660 -17.891 1.00 74.44 97 ALA A CA 1
ATOM 723 C C . ALA A 1 97 ? 18.338 6.939 -19.294 1.00 74.44 97 ALA A C 1
ATOM 725 O O . ALA A 1 97 ? 18.767 6.354 -20.289 1.00 74.44 97 ALA A O 1
ATOM 726 N N . ALA A 1 98 ? 17.387 7.875 -19.408 1.00 75.75 98 ALA A N 1
ATOM 727 C CA . ALA A 1 98 ? 16.824 8.274 -20.699 1.00 75.75 98 ALA A CA 1
ATOM 728 C C . ALA A 1 98 ? 17.849 8.985 -21.604 1.00 75.75 98 ALA A C 1
ATOM 730 O O . ALA A 1 98 ? 17.844 8.786 -22.825 1.00 75.75 98 ALA A O 1
ATOM 731 N N . ASN A 1 99 ? 18.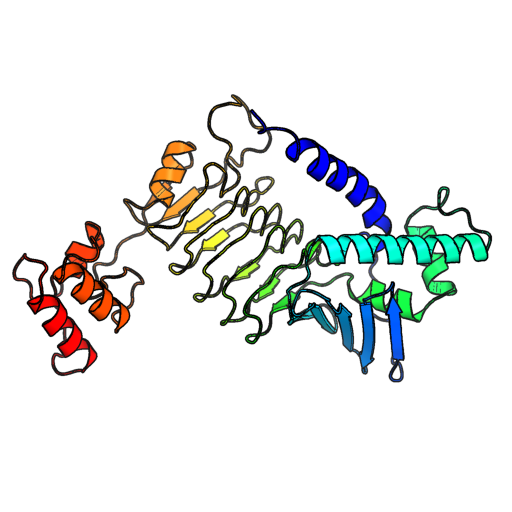733 9.802 -21.023 1.00 76.56 99 ASN A N 1
ATOM 732 C CA . ASN A 1 99 ? 19.817 10.451 -21.756 1.00 76.56 99 ASN A CA 1
ATOM 733 C C . ASN A 1 99 ? 20.858 9.428 -22.227 1.00 76.56 99 ASN A C 1
ATOM 735 O O . ASN A 1 99 ? 21.210 9.453 -23.402 1.00 76.56 99 ASN A O 1
ATOM 739 N N . GLU A 1 100 ? 21.275 8.489 -21.370 1.00 75.12 100 GLU A N 1
ATOM 740 C CA . GLU A 1 100 ? 22.192 7.399 -21.743 1.00 75.12 100 GLU A CA 1
ATOM 741 C C . GLU A 1 100 ? 21.658 6.588 -22.929 1.00 75.12 100 GLU A C 1
ATOM 743 O O . GLU A 1 100 ? 22.376 6.349 -23.902 1.00 75.12 100 GLU A O 1
ATOM 748 N N . LEU A 1 101 ? 20.371 6.222 -22.899 1.00 74.75 101 LEU A N 1
ATOM 749 C CA . LEU A 1 101 ? 19.727 5.522 -24.010 1.00 74.75 101 LEU A CA 1
ATOM 750 C C . LEU A 1 101 ? 19.712 6.372 -25.290 1.00 74.75 101 LEU A C 1
ATOM 752 O O . LEU A 1 101 ? 19.955 5.859 -26.381 1.00 74.75 101 LEU A O 1
ATOM 756 N N . THR A 1 102 ? 19.428 7.669 -25.173 1.00 78.69 102 THR A N 1
ATOM 757 C CA . THR A 1 102 ? 19.416 8.593 -26.317 1.00 78.69 102 THR A CA 1
ATOM 758 C C . THR A 1 102 ? 20.802 8.688 -26.953 1.00 78.69 102 THR A C 1
ATOM 760 O O . THR A 1 102 ? 20.931 8.507 -28.164 1.00 78.69 102 THR A O 1
ATOM 763 N N . GLU A 1 103 ? 21.842 8.894 -26.143 1.00 79.62 103 GLU A N 1
ATOM 764 C CA . GLU A 1 103 ? 23.232 8.967 -26.599 1.00 79.62 103 GLU A CA 1
ATOM 765 C C . GLU A 1 103 ? 23.689 7.653 -27.247 1.00 79.62 103 GLU A C 1
ATOM 767 O O . GLU A 1 103 ? 24.330 7.680 -28.300 1.00 79.62 103 GLU A O 1
ATOM 772 N N . LEU A 1 104 ? 23.314 6.501 -26.676 1.00 75.69 104 LEU A N 1
ATOM 773 C CA . LEU A 1 104 ? 23.599 5.183 -27.247 1.00 75.69 104 LEU A CA 1
ATOM 774 C C . LEU A 1 104 ? 22.980 5.026 -28.640 1.00 75.69 104 LEU A C 1
ATOM 776 O O . LEU A 1 104 ? 23.654 4.590 -29.577 1.00 75.69 104 LEU A O 1
ATOM 780 N N . LEU A 1 105 ? 21.701 5.368 -28.786 1.00 77.75 105 LEU A N 1
ATOM 781 C CA . LEU A 1 105 ? 20.980 5.245 -30.051 1.00 77.75 105 LEU A CA 1
ATOM 782 C C . LEU A 1 105 ? 21.581 6.166 -31.126 1.00 77.75 105 LEU A C 1
ATOM 784 O O . LEU A 1 105 ? 21.863 5.709 -32.237 1.00 77.75 105 LEU A O 1
ATOM 788 N N . GLU A 1 106 ? 21.845 7.431 -30.792 1.00 84.38 106 GLU A N 1
ATOM 789 C CA . GLU A 1 106 ? 22.464 8.397 -31.710 1.00 84.38 106 GLU A CA 1
ATOM 790 C C . GLU A 1 106 ? 23.881 7.973 -32.122 1.00 84.38 106 GLU A C 1
ATOM 792 O O . GLU A 1 106 ? 24.233 8.035 -33.305 1.00 84.38 106 GLU A O 1
ATOM 797 N N . ALA A 1 107 ? 24.685 7.470 -31.177 1.00 80.56 107 ALA A N 1
ATOM 798 C CA . ALA A 1 107 ? 26.028 6.954 -31.448 1.00 80.56 107 ALA A CA 1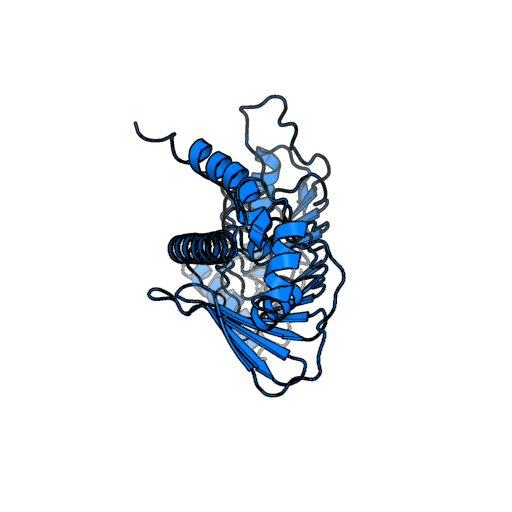
ATOM 799 C C . ALA A 1 107 ? 26.022 5.756 -32.413 1.00 80.56 107 ALA A C 1
ATOM 801 O O . ALA A 1 107 ? 26.997 5.544 -33.138 1.00 80.56 107 ALA A O 1
ATOM 802 N N . ASN A 1 108 ? 24.916 5.010 -32.465 1.00 82.06 108 ASN A N 1
ATOM 803 C CA . ASN A 1 108 ? 24.711 3.881 -33.372 1.00 82.06 108 ASN A CA 1
ATOM 804 C C . ASN A 1 108 ? 23.910 4.254 -34.635 1.00 82.06 108 ASN A C 1
ATOM 806 O O . ASN A 1 108 ? 23.498 3.382 -35.396 1.00 82.06 108 ASN A O 1
ATOM 810 N N . GLY A 1 109 ? 23.742 5.552 -34.916 1.00 89.06 109 GLY A N 1
ATOM 811 C CA . GLY A 1 109 ? 23.151 6.046 -36.162 1.00 89.06 109 GLY A CA 1
ATOM 812 C C . GLY A 1 109 ? 21.626 5.974 -36.220 1.00 89.06 109 GLY A C 1
ATOM 813 O O . GLY A 1 109 ? 21.053 6.108 -37.304 1.00 89.06 109 GLY A O 1
ATOM 814 N N . HIS A 1 110 ? 20.973 5.776 -35.077 1.00 86.44 110 HIS A N 1
ATOM 815 C CA . HIS A 1 110 ? 19.525 5.836 -34.956 1.00 86.44 110 HIS A CA 1
ATOM 816 C C . HIS A 1 110 ? 19.050 7.261 -34.624 1.00 86.44 110 HIS A C 1
ATOM 818 O O . HIS A 1 110 ? 19.789 8.050 -34.043 1.00 86.44 110 HIS A O 1
ATOM 824 N N . ASP A 1 111 ? 17.805 7.587 -34.987 1.00 85.56 111 ASP A N 1
ATOM 825 C CA . ASP A 1 111 ? 17.110 8.814 -34.565 1.00 85.56 111 ASP A CA 1
ATOM 826 C C . ASP A 1 111 ? 16.071 8.454 -33.484 1.00 85.56 111 ASP A C 1
ATOM 828 O O . ASP A 1 111 ? 14.983 7.970 -33.823 1.00 85.56 111 ASP A O 1
ATOM 832 N N . PRO A 1 112 ? 16.360 8.688 -32.188 1.00 77.81 112 PRO A N 1
ATOM 833 C CA . PRO A 1 112 ? 15.472 8.304 -31.087 1.00 77.81 112 PRO A CA 1
ATOM 834 C C . PRO A 1 112 ? 14.094 8.970 -31.136 1.00 77.81 112 PRO A C 1
ATOM 836 O O . PRO A 1 112 ? 13.147 8.458 -30.531 1.00 77.81 112 PRO A O 1
ATOM 839 N N . SER A 1 113 ? 13.973 10.111 -31.824 1.00 83.69 113 SER A N 1
ATOM 840 C CA . SER A 1 113 ? 12.716 10.852 -31.966 1.00 83.69 113 SER A CA 1
ATOM 841 C C . SER A 1 113 ? 11.786 10.245 -33.020 1.00 83.69 113 SER A C 1
ATOM 843 O O . SER A 1 113 ? 10.573 10.449 -32.961 1.00 83.69 113 SER A O 1
ATOM 845 N N . ALA A 1 114 ? 12.348 9.473 -33.954 1.00 86.12 114 ALA A N 1
ATOM 846 C CA . ALA A 1 114 ? 11.623 8.775 -35.009 1.00 86.12 114 ALA A CA 1
ATOM 847 C C . ALA A 1 114 ? 11.300 7.312 -34.660 1.00 86.12 114 ALA A C 1
ATOM 849 O O . ALA A 1 114 ? 10.504 6.694 -35.364 1.00 86.12 114 ALA A O 1
ATOM 850 N N . MET A 1 115 ? 11.901 6.769 -33.595 1.00 79.44 115 MET A N 1
ATOM 851 C CA . MET A 1 115 ? 11.738 5.373 -33.186 1.00 79.44 115 MET A CA 1
ATOM 852 C C . MET A 1 115 ? 10.578 5.160 -32.210 1.00 79.44 115 MET A C 1
ATOM 854 O O . MET A 1 115 ? 10.434 5.892 -31.224 1.00 79.44 115 MET A O 1
ATOM 858 N N . GLY A 1 116 ? 9.812 4.091 -32.433 1.00 75.75 116 GLY A N 1
ATOM 859 C CA . GLY A 1 116 ? 8.850 3.566 -31.456 1.00 75.75 116 GLY A CA 1
ATOM 860 C C . GLY A 1 116 ? 9.521 2.778 -30.321 1.00 75.75 116 GLY A C 1
ATOM 861 O O . GLY A 1 116 ? 10.695 2.419 -30.412 1.00 75.75 116 GLY A O 1
ATOM 862 N N . SER A 1 117 ? 8.780 2.473 -29.249 1.00 72.50 117 SER A N 1
ATOM 863 C CA . SER A 1 117 ? 9.317 1.729 -28.094 1.00 72.50 117 SER A CA 1
ATOM 864 C C . SER A 1 117 ? 9.845 0.338 -28.473 1.00 72.50 117 SER A C 1
ATOM 866 O O . SER A 1 117 ? 10.929 -0.034 -28.043 1.00 72.50 117 SER A O 1
ATOM 868 N N . GLU A 1 118 ? 9.145 -0.401 -29.342 1.00 75.56 118 GLU A N 1
ATOM 869 C CA . GLU A 1 118 ? 9.594 -1.725 -29.812 1.00 75.56 118 GLU A CA 1
ATOM 870 C C . GLU A 1 118 ? 10.939 -1.666 -30.551 1.00 75.56 118 GLU A C 1
ATOM 872 O O . GLU A 1 118 ? 11.804 -2.514 -30.341 1.00 75.56 118 GLU A O 1
ATOM 877 N N . GLU A 1 119 ? 11.143 -0.641 -31.383 1.00 78.50 119 GLU A N 1
ATOM 878 C CA . GLU A 1 119 ? 12.392 -0.452 -32.125 1.00 78.50 119 GLU A CA 1
ATOM 879 C C . GLU A 1 119 ? 13.544 -0.102 -31.180 1.00 78.50 119 GLU A C 1
ATOM 881 O O . GLU A 1 119 ? 14.646 -0.624 -31.337 1.00 78.50 119 GLU A O 1
ATOM 886 N N . LYS A 1 120 ? 13.292 0.739 -30.167 1.00 77.69 120 LYS A N 1
ATOM 887 C CA . LYS A 1 120 ? 14.286 1.067 -29.132 1.00 77.69 120 LYS A CA 1
ATOM 888 C C . LYS A 1 120 ? 14.684 -0.176 -28.338 1.00 77.69 120 LYS A C 1
ATOM 890 O O . LYS A 1 120 ? 15.872 -0.405 -28.137 1.00 77.69 120 LYS A O 1
ATOM 895 N N . ASN A 1 121 ? 13.711 -1.009 -27.973 1.00 75.69 121 ASN A N 1
ATOM 896 C CA . ASN A 1 121 ? 13.941 -2.262 -27.253 1.00 75.69 121 ASN A CA 1
ATOM 897 C C . ASN A 1 121 ? 14.759 -3.263 -28.077 1.00 75.69 121 ASN A C 1
ATOM 899 O O . ASN A 1 121 ? 15.666 -3.894 -27.545 1.00 75.69 121 ASN A O 1
ATOM 903 N N . ALA A 1 122 ? 14.474 -3.392 -29.376 1.00 78.94 122 ALA A N 1
ATOM 904 C CA . ALA A 1 122 ? 15.233 -4.271 -30.263 1.00 78.94 122 ALA A CA 1
ATOM 905 C C . ALA A 1 122 ? 16.706 -3.846 -30.371 1.00 78.94 122 ALA A C 1
ATOM 907 O O . ALA A 1 122 ? 17.597 -4.692 -30.321 1.00 78.94 122 ALA A O 1
ATOM 908 N N . VAL A 1 123 ? 16.963 -2.538 -30.469 1.00 76.31 123 VAL A N 1
ATOM 909 C CA . VAL A 1 123 ? 18.329 -1.997 -30.504 1.00 76.31 123 VAL A CA 1
ATOM 910 C C . VAL A 1 123 ? 19.028 -2.173 -29.154 1.00 76.31 123 VAL A C 1
ATOM 912 O O . VAL A 1 123 ? 20.195 -2.556 -29.119 1.00 76.31 123 VAL A O 1
ATOM 915 N N . LEU A 1 124 ? 18.326 -1.969 -28.037 1.00 72.94 124 LEU A N 1
ATOM 916 C CA . LEU A 1 124 ? 18.882 -2.198 -26.703 1.00 72.94 124 LEU A CA 1
ATOM 917 C C . LEU A 1 124 ? 19.274 -3.668 -26.490 1.00 72.94 124 LEU A C 1
ATOM 919 O O . LEU A 1 124 ? 20.356 -3.939 -25.979 1.00 72.94 124 LEU A O 1
ATOM 923 N N . ALA A 1 125 ? 18.443 -4.609 -26.944 1.00 75.81 125 ALA A N 1
ATOM 924 C CA . ALA A 1 125 ? 18.733 -6.041 -26.888 1.00 75.81 125 ALA A CA 1
ATOM 925 C C . ALA A 1 125 ? 19.988 -6.432 -27.689 1.00 75.81 125 ALA A C 1
ATOM 927 O O . ALA A 1 125 ? 20.709 -7.348 -27.296 1.00 75.81 125 ALA A O 1
ATOM 928 N N . GLU A 1 126 ? 20.256 -5.747 -28.806 1.00 77.06 126 GLU A N 1
ATOM 929 C CA . GLU A 1 126 ? 21.448 -5.971 -29.631 1.00 77.06 126 GLU A CA 1
ATOM 930 C C . GLU A 1 126 ? 22.704 -5.336 -29.019 1.00 77.06 126 GLU A C 1
ATOM 932 O O . GLU A 1 126 ? 23.761 -5.967 -28.977 1.00 77.06 126 GLU A O 1
ATOM 937 N N . LEU A 1 127 ? 22.600 -4.090 -28.552 1.00 74.00 127 LEU A N 1
ATOM 938 C CA . LEU A 1 127 ? 23.753 -3.292 -28.128 1.00 74.00 127 LEU A CA 1
ATOM 939 C C . LEU A 1 127 ? 24.138 -3.500 -26.659 1.00 74.00 127 LEU A C 1
ATOM 941 O O . LEU A 1 127 ? 25.311 -3.367 -26.313 1.00 74.00 127 LEU A O 1
ATOM 945 N N . MET A 1 128 ? 23.168 -3.804 -25.797 1.00 68.31 128 MET A N 1
ATOM 946 C CA . MET A 1 128 ? 23.332 -3.960 -24.349 1.00 68.31 128 MET A CA 1
ATOM 947 C C . MET A 1 128 ? 22.465 -5.123 -23.835 1.00 68.31 128 MET A C 1
ATOM 949 O O . MET A 1 128 ? 21.517 -4.909 -23.073 1.00 68.31 128 MET A O 1
ATOM 953 N N . PRO A 1 129 ? 22.782 -6.370 -24.228 1.00 69.62 129 PRO A N 1
ATOM 954 C CA . PRO A 1 129 ? 21.948 -7.536 -23.932 1.00 69.62 129 PRO A CA 1
ATOM 955 C C . PRO A 1 129 ? 21.730 -7.769 -22.430 1.00 69.62 129 PRO A C 1
ATOM 957 O O . PRO A 1 129 ? 20.675 -8.255 -22.037 1.00 69.62 129 PRO A O 1
ATOM 960 N N . GLU A 1 130 ? 22.693 -7.398 -21.584 1.00 67.62 130 GLU A N 1
ATOM 961 C CA . GLU A 1 130 ? 22.594 -7.563 -20.130 1.00 67.62 130 GLU A CA 1
ATOM 962 C C . GLU A 1 130 ? 21.632 -6.549 -19.490 1.00 67.62 130 GLU A C 1
ATOM 964 O O . GLU A 1 130 ? 20.766 -6.925 -18.706 1.00 67.62 130 GLU A O 1
ATOM 969 N N . VAL A 1 131 ? 21.704 -5.274 -19.890 1.00 68.81 131 VAL A N 1
ATOM 970 C CA . VAL A 1 131 ? 20.755 -4.241 -19.433 1.00 68.81 131 VAL A CA 1
ATOM 971 C C . VAL A 1 131 ? 19.352 -4.528 -19.953 1.00 68.81 131 VAL A C 1
ATOM 973 O O . VAL A 1 131 ? 18.379 -4.364 -19.220 1.00 68.81 131 VAL A O 1
ATOM 976 N N . TYR A 1 132 ? 19.243 -5.020 -21.188 1.00 72.50 132 TYR A N 1
ATOM 977 C CA . TYR A 1 132 ? 17.973 -5.487 -21.726 1.00 72.50 132 TYR A CA 1
ATOM 978 C C . TYR A 1 132 ? 17.397 -6.649 -20.902 1.00 72.50 132 TYR A C 1
ATOM 980 O O . TYR A 1 132 ? 16.216 -6.620 -20.566 1.00 72.50 132 TYR A O 1
ATOM 988 N N . ALA A 1 133 ? 18.221 -7.631 -20.512 1.00 68.62 133 ALA A N 1
ATOM 989 C CA . ALA A 1 133 ? 17.785 -8.752 -19.678 1.00 68.62 133 ALA A CA 1
ATOM 990 C C . ALA A 1 133 ? 17.249 -8.286 -18.312 1.00 68.62 133 ALA A C 1
ATOM 992 O O . ALA A 1 133 ? 16.168 -8.710 -17.901 1.00 68.62 133 ALA A O 1
ATOM 993 N N . VAL A 1 134 ? 17.949 -7.359 -17.651 1.00 71.94 134 VAL A N 1
ATOM 994 C CA . VAL A 1 134 ? 17.506 -6.749 -16.384 1.00 71.94 134 VAL A CA 1
ATOM 995 C C . VAL A 1 134 ? 16.196 -5.993 -16.569 1.00 71.94 134 VAL A C 1
ATOM 997 O O . VAL A 1 134 ? 15.277 -6.170 -15.779 1.00 71.94 134 VAL A O 1
ATOM 1000 N N . GLN A 1 135 ? 16.060 -5.209 -17.641 1.00 72.25 135 GLN A N 1
ATOM 1001 C CA . GLN A 1 135 ? 14.821 -4.493 -17.939 1.00 72.25 135 GLN A CA 1
ATOM 1002 C C . GLN A 1 135 ? 13.645 -5.462 -18.147 1.00 72.25 135 GLN A C 1
ATOM 1004 O O . GLN A 1 135 ? 12.551 -5.230 -17.636 1.00 72.25 135 GLN A O 1
ATOM 1009 N N . THR A 1 136 ? 13.866 -6.576 -18.853 1.00 73.06 136 THR A N 1
ATOM 1010 C CA . THR A 1 136 ? 12.835 -7.604 -19.057 1.00 73.06 136 THR A CA 1
ATOM 1011 C C . THR A 1 136 ? 12.492 -8.383 -17.788 1.00 73.06 136 THR A C 1
ATOM 1013 O O . THR A 1 136 ? 11.385 -8.907 -17.696 1.00 73.06 136 THR A O 1
ATOM 1016 N N . ALA A 1 137 ? 13.376 -8.422 -16.785 1.00 77.38 137 ALA A N 1
ATOM 1017 C CA . ALA A 1 137 ? 13.091 -9.073 -15.506 1.00 77.38 137 ALA A CA 1
ATOM 1018 C C . ALA A 1 137 ? 11.917 -8.409 -14.766 1.00 77.38 137 ALA A C 1
ATOM 1020 O O . ALA A 1 137 ? 11.147 -9.096 -14.111 1.00 77.38 137 ALA A O 1
ATOM 1021 N N . PHE A 1 138 ? 11.722 -7.095 -14.928 1.00 77.62 138 PHE A N 1
ATOM 1022 C CA . PHE A 1 138 ? 10.589 -6.364 -14.343 1.00 77.62 138 PHE A CA 1
ATOM 1023 C C . PHE A 1 138 ? 9.260 -6.595 -15.082 1.00 77.62 138 PHE A C 1
ATOM 1025 O O . PHE A 1 138 ? 8.235 -6.053 -14.681 1.00 77.62 138 PHE A O 1
ATOM 1032 N N . THR A 1 139 ? 9.246 -7.392 -16.155 1.00 77.44 139 THR A N 1
ATOM 1033 C CA . THR A 1 139 ? 8.034 -7.653 -16.943 1.00 77.44 139 THR A CA 1
ATOM 1034 C C . THR A 1 139 ? 7.323 -8.913 -16.479 1.00 77.44 139 THR A C 1
ATOM 1036 O O . THR A 1 139 ? 7.953 -9.911 -16.136 1.00 77.44 139 THR A O 1
ATOM 1039 N N . GLY A 1 140 ? 5.988 -8.888 -16.487 1.00 78.69 140 GLY A N 1
ATOM 1040 C CA . GLY A 1 140 ? 5.189 -10.055 -16.116 1.00 78.69 140 GLY A CA 1
ATOM 1041 C C . GLY A 1 140 ? 5.283 -10.442 -14.638 1.00 78.69 140 GLY A C 1
ATOM 1042 O O . GLY A 1 140 ? 4.939 -11.573 -14.300 1.00 78.69 140 GLY A O 1
ATOM 1043 N N . ILE A 1 141 ? 5.720 -9.526 -13.768 1.00 86.19 141 ILE A N 1
ATOM 1044 C CA . ILE A 1 141 ? 5.685 -9.722 -12.318 1.00 86.19 141 ILE A CA 1
ATOM 1045 C C . ILE A 1 141 ? 4.233 -9.845 -11.870 1.00 86.19 141 ILE A C 1
ATOM 1047 O O . ILE A 1 141 ? 3.416 -8.968 -12.136 1.00 86.19 141 ILE A O 1
ATOM 1051 N N . LYS A 1 142 ? 3.926 -10.942 -11.179 1.00 90.38 142 LYS A N 1
ATOM 1052 C CA . LYS A 1 142 ? 2.598 -11.255 -10.639 1.00 90.38 142 LYS A CA 1
ATOM 1053 C C . LYS A 1 142 ? 2.526 -11.105 -9.133 1.00 90.38 142 LYS A C 1
ATOM 1055 O O . LYS A 1 142 ? 1.451 -10.822 -8.601 1.00 90.38 142 LYS A O 1
ATOM 1060 N N . HIS A 1 143 ? 3.657 -11.246 -8.455 1.00 92.31 143 HIS A N 1
ATOM 1061 C CA . HIS A 1 143 ? 3.717 -11.263 -7.004 1.00 92.31 143 HIS A CA 1
ATOM 1062 C C . HIS A 1 143 ? 4.740 -10.242 -6.504 1.00 92.31 143 HIS A C 1
ATOM 1064 O O . HIS A 1 143 ? 5.912 -10.300 -6.866 1.00 92.31 143 HIS A O 1
ATOM 1070 N N . ILE A 1 144 ? 4.302 -9.314 -5.655 1.00 92.94 144 ILE A N 1
ATOM 1071 C CA . ILE A 1 144 ? 5.182 -8.406 -4.915 1.00 92.94 144 ILE A CA 1
ATOM 1072 C C . ILE A 1 144 ? 5.227 -8.881 -3.465 1.00 92.94 144 ILE A C 1
ATOM 1074 O O . ILE A 1 144 ? 4.182 -9.058 -2.836 1.00 92.94 144 ILE A O 1
ATOM 1078 N N . ALA A 1 145 ? 6.428 -9.070 -2.929 1.00 95.12 145 ALA A N 1
ATOM 1079 C CA . ALA A 1 145 ? 6.661 -9.403 -1.532 1.00 95.12 145 ALA A CA 1
ATOM 1080 C C . ALA A 1 145 ? 7.551 -8.335 -0.893 1.00 95.12 145 ALA A C 1
ATOM 1082 O O . ALA A 1 145 ? 8.656 -8.077 -1.356 1.00 95.12 145 ALA A O 1
ATOM 1083 N N . VAL A 1 146 ? 7.084 -7.707 0.178 1.00 95.62 146 VAL A N 1
ATOM 1084 C CA . VAL A 1 146 ? 7.866 -6.749 0.963 1.00 95.62 146 VAL A CA 1
ATOM 1085 C C . VAL A 1 146 ? 8.350 -7.456 2.221 1.00 95.62 146 VAL A C 1
ATOM 1087 O O . VAL A 1 146 ? 7.554 -8.045 2.948 1.00 95.62 146 VAL A O 1
ATOM 1090 N N . SER A 1 147 ? 9.657 -7.418 2.462 1.00 95.50 147 SER A N 1
ATOM 1091 C CA . SER A 1 147 ? 10.302 -8.099 3.585 1.00 95.50 147 SER A CA 1
ATOM 1092 C C . SER A 1 147 ? 9.833 -7.557 4.941 1.00 95.50 147 SER A C 1
ATOM 1094 O O . SER A 1 147 ? 9.547 -6.368 5.090 1.00 95.50 147 SER A O 1
ATOM 1096 N N . ASP A 1 148 ? 9.818 -8.415 5.967 1.00 93.00 148 ASP A N 1
ATOM 1097 C CA . ASP A 1 148 ? 9.459 -8.052 7.349 1.00 93.00 148 ASP A CA 1
ATOM 1098 C C . ASP A 1 148 ? 10.423 -7.029 7.978 1.00 93.00 148 ASP A C 1
ATOM 1100 O O . ASP A 1 148 ? 10.144 -6.495 9.051 1.00 93.00 148 ASP A O 1
ATOM 1104 N N . THR A 1 149 ? 11.570 -6.762 7.352 1.00 91.94 149 THR A N 1
ATOM 1105 C CA . THR A 1 149 ? 12.549 -5.757 7.790 1.00 91.94 149 THR A CA 1
ATOM 1106 C C . THR A 1 149 ? 12.203 -4.342 7.324 1.00 91.94 149 THR A C 1
ATOM 1108 O O . THR A 1 149 ? 12.717 -3.376 7.893 1.00 91.94 149 THR A O 1
ATOM 1111 N N . VAL A 1 150 ? 11.334 -4.199 6.318 1.00 95.38 150 VAL A N 1
ATOM 1112 C CA . VAL A 1 150 ? 10.956 -2.907 5.741 1.00 95.38 150 VAL A CA 1
ATOM 1113 C C . VAL A 1 150 ? 9.951 -2.216 6.655 1.00 95.38 150 VAL A C 1
ATOM 1115 O O . VAL A 1 150 ? 8.830 -2.682 6.843 1.00 95.38 150 VAL A O 1
ATOM 1118 N N . THR A 1 151 ? 10.345 -1.072 7.213 1.00 95.81 151 THR A N 1
ATOM 1119 C CA . THR A 1 151 ? 9.480 -0.252 8.077 1.00 95.81 151 THR A CA 1
ATOM 1120 C C . THR A 1 151 ? 8.794 0.883 7.322 1.00 95.81 151 THR A C 1
ATOM 1122 O O . THR A 1 151 ? 7.761 1.376 7.769 1.00 95.81 151 THR A O 1
ATOM 1125 N N . GLN A 1 152 ? 9.327 1.284 6.169 1.00 95.38 152 GLN A N 1
ATOM 1126 C CA . GLN A 1 152 ? 8.776 2.338 5.320 1.00 95.38 152 GLN A CA 1
ATOM 1127 C C . GLN A 1 152 ? 8.893 1.937 3.849 1.00 95.38 152 GLN A C 1
ATOM 1129 O O . GLN A 1 152 ? 9.942 1.458 3.416 1.00 95.38 152 GLN A O 1
ATOM 1134 N N . LEU A 1 153 ? 7.821 2.150 3.089 1.00 94.44 153 LEU A N 1
ATOM 1135 C CA . LEU A 1 153 ? 7.763 1.893 1.653 1.00 94.44 153 LEU A CA 1
ATOM 1136 C C . LEU A 1 153 ? 7.301 3.162 0.930 1.00 94.44 153 LEU A C 1
ATOM 1138 O O . LEU A 1 153 ? 6.107 3.379 0.740 1.00 94.44 153 LEU A O 1
ATOM 1142 N N . ASP A 1 154 ? 8.260 3.996 0.551 1.00 91.88 154 ASP A N 1
ATOM 1143 C CA . ASP A 1 154 ? 8.083 5.263 -0.160 1.00 91.88 154 ASP A CA 1
ATOM 1144 C C . ASP A 1 154 ? 8.872 5.209 -1.475 1.00 91.88 154 ASP A C 1
ATOM 1146 O O . ASP A 1 154 ? 9.985 5.724 -1.608 1.00 91.88 154 ASP A O 1
ATOM 1150 N N . VAL A 1 155 ? 8.318 4.452 -2.418 1.00 84.31 155 VAL A N 1
ATOM 1151 C CA . VAL A 1 155 ? 8.850 4.230 -3.762 1.00 84.31 155 VAL A CA 1
ATOM 1152 C C . VAL A 1 155 ? 7.673 3.960 -4.686 1.00 84.31 155 VAL A C 1
ATOM 1154 O O . VAL A 1 155 ? 6.808 3.147 -4.380 1.00 84.31 155 VAL A O 1
ATOM 1157 N N . ALA A 1 156 ? 7.631 4.619 -5.836 1.00 79.19 156 ALA A N 1
ATOM 1158 C CA . ALA A 1 156 ? 6.492 4.523 -6.735 1.00 79.19 156 ALA A CA 1
ATOM 1159 C C . ALA A 1 156 ? 6.611 3.282 -7.653 1.00 79.19 156 ALA A C 1
ATOM 1161 O O . ALA A 1 156 ? 7.146 3.346 -8.764 1.00 79.19 156 ALA A O 1
ATOM 1162 N N . LEU A 1 157 ? 6.144 2.130 -7.155 1.00 77.62 157 LEU A N 1
ATOM 1163 C CA . LEU A 1 157 ? 6.348 0.793 -7.735 1.00 77.62 157 LEU A CA 1
ATOM 1164 C C . LEU A 1 157 ? 5.702 0.607 -9.107 1.00 77.62 157 LEU A C 1
ATOM 1166 O O . LEU A 1 157 ? 6.282 -0.065 -9.960 1.00 77.62 157 LEU A O 1
ATOM 1170 N N . GLY A 1 158 ? 4.545 1.227 -9.358 1.00 67.88 158 GLY A N 1
ATOM 1171 C CA . GLY A 1 158 ? 3.909 1.186 -10.679 1.00 67.88 158 GLY A CA 1
ATOM 1172 C C . GLY A 1 158 ? 4.829 1.707 -11.786 1.00 67.88 158 GLY A C 1
ATOM 1173 O O . GLY A 1 158 ? 4.847 1.176 -12.896 1.00 67.88 158 GLY A O 1
ATOM 1174 N N . PHE A 1 159 ? 5.693 2.678 -11.473 1.00 68.88 159 PHE A N 1
ATOM 1175 C CA . PHE A 1 159 ? 6.665 3.201 -12.431 1.00 68.88 159 PHE A CA 1
ATOM 1176 C C . PHE A 1 159 ? 7.937 2.352 -12.565 1.00 68.88 159 PHE A C 1
ATOM 1178 O O . PHE A 1 159 ? 8.715 2.584 -13.490 1.00 68.88 159 PHE A O 1
ATOM 1185 N N . LEU A 1 160 ? 8.153 1.361 -11.692 1.00 69.25 160 LEU A N 1
ATOM 1186 C CA . LEU A 1 160 ? 9.218 0.359 -11.841 1.00 69.25 160 LEU A CA 1
ATOM 1187 C C . LEU A 1 160 ? 8.819 -0.793 -12.780 1.00 69.25 160 LEU A C 1
ATOM 1189 O O . LEU A 1 160 ? 9.572 -1.750 -12.925 1.00 69.25 160 LEU A O 1
ATOM 1193 N N . GLY A 1 161 ? 7.648 -0.719 -13.421 1.00 69.81 161 GLY A N 1
ATOM 1194 C CA . GLY A 1 161 ? 7.150 -1.775 -14.306 1.00 69.81 161 GLY A CA 1
ATOM 1195 C C . GLY A 1 161 ? 6.368 -2.869 -13.579 1.00 69.81 161 GLY A C 1
ATOM 1196 O O . GLY A 1 161 ? 5.964 -3.842 -14.204 1.00 69.81 161 GLY A O 1
ATOM 1197 N N . LEU A 1 162 ? 6.071 -2.690 -12.289 1.00 77.69 162 LEU A N 1
ATOM 1198 C CA . LEU A 1 162 ? 5.278 -3.636 -11.495 1.00 77.69 162 LEU A CA 1
ATOM 1199 C C . LEU A 1 162 ? 3.759 -3.448 -11.690 1.00 77.69 162 LEU A C 1
ATOM 1201 O O . LEU A 1 162 ? 2.971 -3.729 -10.791 1.00 77.69 162 LEU A O 1
ATOM 1205 N N . ALA A 1 163 ? 3.353 -2.952 -12.862 1.00 75.94 163 ALA A N 1
ATOM 1206 C CA . ALA A 1 163 ? 1.964 -2.645 -13.203 1.00 75.94 163 ALA A CA 1
ATOM 1207 C C . ALA A 1 163 ? 1.093 -3.896 -13.421 1.00 75.94 163 ALA A C 1
ATOM 1209 O O . ALA A 1 163 ? -0.122 -3.820 -13.318 1.00 75.94 163 ALA A O 1
ATOM 1210 N N . ASP A 1 164 ? 1.703 -5.049 -13.714 1.00 80.62 164 ASP A N 1
ATOM 1211 C CA . ASP A 1 164 ? 0.998 -6.317 -13.963 1.00 80.62 164 ASP A CA 1
ATOM 1212 C C . ASP A 1 164 ? 0.817 -7.182 -12.700 1.00 80.62 164 ASP A C 1
ATOM 1214 O O . ASP A 1 164 ? 0.383 -8.343 -12.805 1.00 80.62 164 ASP A O 1
ATOM 1218 N N . ALA A 1 165 ? 1.178 -6.642 -11.529 1.00 85.56 165 ALA A N 1
ATOM 1219 C CA . ALA A 1 165 ? 1.156 -7.356 -10.264 1.00 85.56 165 ALA A CA 1
ATOM 1220 C C . ALA A 1 165 ? -0.280 -7.708 -9.857 1.00 85.56 165 ALA A C 1
ATOM 1222 O O . ALA A 1 165 ? -1.185 -6.883 -9.860 1.00 85.56 165 ALA A O 1
ATOM 1223 N N . GLU A 1 166 ? -0.502 -8.964 -9.479 1.00 89.00 166 GLU A N 1
ATOM 1224 C CA . GLU A 1 166 ? -1.821 -9.459 -9.080 1.00 89.00 166 GLU A CA 1
ATOM 1225 C C . GLU A 1 166 ? -1.969 -9.482 -7.558 1.00 89.00 166 GLU A C 1
ATOM 1227 O O . GLU A 1 166 ? -3.064 -9.225 -7.041 1.00 89.00 166 GLU A O 1
ATOM 1232 N N . THR A 1 167 ? -0.872 -9.767 -6.845 1.00 90.56 167 THR A N 1
ATOM 1233 C CA . THR A 1 167 ? -0.852 -9.880 -5.383 1.00 90.56 167 THR A CA 1
ATOM 1234 C C . THR A 1 167 ? 0.296 -9.098 -4.757 1.00 90.56 167 THR A C 1
ATOM 1236 O O . THR A 1 167 ? 1.437 -9.206 -5.212 1.00 90.56 167 THR A O 1
ATOM 1239 N N . VAL A 1 168 ? 0.021 -8.442 -3.632 1.00 92.75 168 VAL A N 1
ATOM 1240 C CA . VAL A 1 168 ? 1.019 -7.774 -2.789 1.00 92.75 168 VAL A CA 1
ATOM 1241 C C . VAL A 1 168 ? 0.966 -8.346 -1.378 1.00 92.75 168 VAL A C 1
ATOM 1243 O O . VAL A 1 168 ? -0.074 -8.315 -0.718 1.00 92.75 168 VAL A O 1
ATOM 1246 N N . GLN A 1 169 ? 2.107 -8.839 -0.906 1.00 93.38 169 GLN A N 1
ATOM 1247 C CA . GLN A 1 169 ? 2.325 -9.247 0.477 1.00 93.38 169 GLN A CA 1
ATOM 1248 C C . GLN A 1 169 ? 3.219 -8.212 1.150 1.00 93.38 169 GLN A C 1
ATOM 1250 O O . GLN A 1 169 ? 4.345 -7.986 0.713 1.00 93.38 169 GLN A O 1
ATOM 1255 N N . LEU A 1 170 ? 2.703 -7.565 2.192 1.00 95.00 170 LEU A N 1
ATOM 1256 C CA . LEU A 1 170 ? 3.434 -6.562 2.957 1.00 95.00 170 LEU A CA 1
ATOM 1257 C C . LEU A 1 170 ? 4.048 -7.188 4.212 1.00 95.00 170 LEU A C 1
ATOM 1259 O O . LEU A 1 170 ? 3.419 -8.028 4.854 1.00 95.00 170 LEU A O 1
ATOM 1263 N N . GLY A 1 171 ? 5.258 -6.756 4.564 1.00 93.38 171 GLY A N 1
ATOM 1264 C CA . GLY A 1 171 ? 5.943 -7.194 5.776 1.00 93.38 171 GLY A CA 1
ATOM 1265 C C . GLY A 1 171 ? 5.257 -6.688 7.047 1.00 93.38 171 GLY A C 1
ATOM 1266 O O . GLY A 1 171 ? 4.718 -5.582 7.088 1.00 93.38 171 GLY A O 1
ATOM 1267 N N . ASN A 1 172 ? 5.324 -7.475 8.117 1.00 91.75 172 ASN A N 1
ATOM 1268 C CA . ASN A 1 172 ? 4.629 -7.221 9.384 1.00 91.75 172 ASN A CA 1
ATOM 1269 C C . ASN A 1 172 ? 5.199 -6.051 10.202 1.00 91.75 172 ASN A C 1
ATOM 1271 O O . ASN A 1 172 ? 4.618 -5.688 11.221 1.00 91.75 172 ASN A O 1
ATOM 1275 N N . SER A 1 173 ? 6.349 -5.500 9.805 1.00 95.19 173 SER A N 1
ATOM 1276 C CA . SER A 1 173 ? 6.957 -4.329 10.456 1.00 95.19 173 SER A CA 1
ATOM 1277 C C . SER A 1 173 ? 6.700 -3.026 9.701 1.00 95.19 173 SER A C 1
ATOM 1279 O O . SER A 1 173 ? 7.227 -1.988 10.103 1.00 95.19 173 SER A O 1
ATOM 1281 N N . LEU A 1 174 ? 5.938 -3.058 8.602 1.00 97.44 174 LEU A N 1
ATOM 1282 C CA . LEU A 1 174 ? 5.700 -1.884 7.773 1.00 97.44 174 LEU A CA 1
ATOM 1283 C C . LEU A 1 174 ? 4.829 -0.870 8.524 1.00 97.44 174 LEU A C 1
ATOM 1285 O O . LEU A 1 174 ? 3.692 -1.157 8.894 1.00 97.44 174 LEU A O 1
ATOM 1289 N N . VAL A 1 175 ? 5.373 0.323 8.743 1.00 97.25 175 VAL A N 1
ATOM 1290 C CA . VAL A 1 175 ? 4.738 1.419 9.488 1.00 97.25 175 VAL A CA 1
ATOM 1291 C C . VAL A 1 175 ? 4.111 2.441 8.545 1.00 97.25 175 VAL A C 1
ATOM 1293 O O . VAL A 1 175 ? 3.053 2.982 8.857 1.00 97.25 175 VAL A O 1
ATOM 1296 N N . SER A 1 176 ? 4.718 2.707 7.387 1.00 96.81 176 SER A N 1
ATOM 1297 C CA . SER A 1 176 ? 4.201 3.712 6.452 1.00 96.81 176 SER A CA 1
ATOM 1298 C C . SER A 1 176 ? 4.332 3.303 4.991 1.00 96.81 176 SER A C 1
ATOM 1300 O O . SER A 1 176 ? 5.382 2.818 4.562 1.00 96.81 176 SER A O 1
ATOM 1302 N N . ILE A 1 177 ? 3.285 3.592 4.222 1.00 96.19 177 ILE A N 1
ATOM 1303 C CA . ILE A 1 177 ? 3.279 3.546 2.759 1.00 96.19 177 ILE A CA 1
ATOM 1304 C C . ILE A 1 177 ? 3.282 4.989 2.258 1.00 96.19 177 ILE A C 1
ATOM 1306 O O . ILE A 1 177 ? 2.433 5.780 2.660 1.00 96.19 177 ILE A O 1
ATOM 1310 N N . GLY A 1 178 ? 4.260 5.327 1.426 1.00 93.25 178 GLY A N 1
ATOM 1311 C CA . GLY A 1 178 ? 4.458 6.654 0.858 1.00 93.25 178 GLY A CA 1
ATOM 1312 C C . GLY A 1 178 ? 3.481 7.013 -0.257 1.00 93.25 178 GLY A C 1
ATOM 1313 O O . GLY A 1 178 ? 2.545 6.278 -0.587 1.00 93.25 178 GLY A O 1
ATOM 1314 N N . ASP A 1 179 ? 3.702 8.196 -0.822 1.00 88.94 179 ASP A N 1
ATOM 1315 C CA . ASP A 1 179 ? 2.849 8.736 -1.872 1.00 88.94 179 ASP A CA 1
ATOM 1316 C C . ASP A 1 179 ? 2.988 7.898 -3.153 1.00 88.94 179 ASP A C 1
ATOM 1318 O O . ASP A 1 179 ? 4.092 7.625 -3.620 1.00 88.94 179 ASP A O 1
ATOM 1322 N N . SER A 1 180 ? 1.859 7.551 -3.778 1.00 86.38 180 SER A N 1
ATOM 1323 C CA . SER A 1 180 ? 1.818 6.875 -5.090 1.00 86.38 180 SER A CA 1
ATOM 1324 C C . SER A 1 180 ? 2.531 5.510 -5.146 1.00 86.38 180 SER A C 1
ATOM 1326 O O . SER A 1 180 ? 2.829 5.010 -6.231 1.00 86.38 180 SER A O 1
ATOM 1328 N N . THR A 1 181 ? 2.803 4.882 -3.994 1.00 90.12 181 THR A N 1
ATOM 1329 C CA . THR A 1 181 ? 3.604 3.651 -3.917 1.00 90.12 181 THR A CA 1
ATOM 1330 C C . THR A 1 181 ? 3.053 2.516 -4.782 1.00 90.12 181 THR A C 1
ATOM 1332 O O . THR A 1 181 ? 3.805 1.898 -5.529 1.00 90.12 181 THR A O 1
ATOM 1335 N N . PHE A 1 182 ? 1.746 2.259 -4.728 1.00 89.38 182 PHE A N 1
ATOM 1336 C CA . PHE A 1 182 ? 1.050 1.236 -5.517 1.00 89.38 182 PHE A CA 1
ATOM 1337 C C . PHE A 1 182 ? 0.174 1.835 -6.625 1.00 89.38 182 PHE A C 1
ATOM 1339 O O . PHE A 1 182 ? -0.730 1.161 -7.128 1.00 89.38 182 PHE A O 1
ATOM 1346 N N . GLU A 1 183 ? 0.445 3.079 -7.031 1.00 85.06 183 GLU A N 1
ATOM 1347 C CA . GLU A 1 183 ? -0.287 3.734 -8.115 1.00 85.06 183 GLU A CA 1
ATOM 1348 C C . GLU A 1 183 ? -0.183 2.909 -9.414 1.00 85.06 183 GLU A C 1
ATOM 1350 O O . GLU A 1 183 ? 0.915 2.527 -9.819 1.00 85.06 183 GLU A O 1
ATOM 1355 N N . ASN A 1 184 ? -1.314 2.640 -10.078 1.00 80.75 184 ASN A N 1
ATOM 1356 C CA . ASN A 1 184 ? -1.406 1.875 -11.335 1.00 80.75 184 ASN A CA 1
ATOM 1357 C C . ASN A 1 184 ? -0.785 0.459 -11.284 1.00 80.75 184 ASN A C 1
ATOM 1359 O O . ASN A 1 184 ? -0.321 -0.053 -12.302 1.00 80.75 184 ASN A O 1
ATOM 1363 N N . THR A 1 185 ? -0.728 -0.184 -10.113 1.00 78.44 185 THR A N 1
ATOM 1364 C CA . THR A 1 185 ? -0.127 -1.529 -9.982 1.00 78.44 185 THR A CA 1
ATOM 1365 C C . THR A 1 185 ? -1.070 -2.688 -10.324 1.00 78.44 185 THR A C 1
ATOM 1367 O O . THR A 1 185 ? -0.635 -3.831 -10.277 1.00 78.44 185 THR A O 1
ATOM 1370 N N . HIS A 1 186 ? -2.351 -2.414 -10.622 1.00 80.25 186 HIS A N 1
ATOM 1371 C CA . HIS A 1 186 ? -3.423 -3.393 -10.902 1.00 80.25 186 HIS A CA 1
ATOM 1372 C C . HIS A 1 186 ? -3.544 -4.578 -9.906 1.00 80.25 186 HIS A C 1
ATOM 1374 O O . HIS A 1 186 ? -4.241 -5.563 -10.173 1.00 80.25 186 HIS A O 1
ATOM 1380 N N . CYS A 1 187 ? -2.932 -4.453 -8.728 1.00 84.75 187 CYS A N 1
ATOM 1381 C CA . CYS A 1 187 ? -2.997 -5.369 -7.604 1.00 84.75 187 CYS A CA 1
ATOM 1382 C C . CYS A 1 187 ? -4.437 -5.640 -7.150 1.00 84.75 187 CYS A C 1
ATOM 1384 O O . CYS A 1 187 ? -5.078 -4.851 -6.462 1.00 84.75 187 CYS A O 1
ATOM 1386 N N . THR A 1 188 ? -4.932 -6.836 -7.453 1.00 86.50 188 THR A N 1
ATOM 1387 C CA . THR A 1 188 ? -6.281 -7.257 -7.045 1.00 86.50 188 THR A CA 1
ATOM 1388 C C . THR A 1 188 ? -6.359 -7.735 -5.596 1.00 86.50 188 THR A C 1
ATOM 1390 O O . THR A 1 188 ? -7.444 -7.748 -5.011 1.00 86.50 188 THR A O 1
ATOM 1393 N N . GLN A 1 189 ? -5.225 -8.148 -5.020 1.00 85.88 189 GLN A N 1
ATOM 1394 C CA . GLN A 1 189 ? -5.135 -8.673 -3.661 1.00 85.88 189 GLN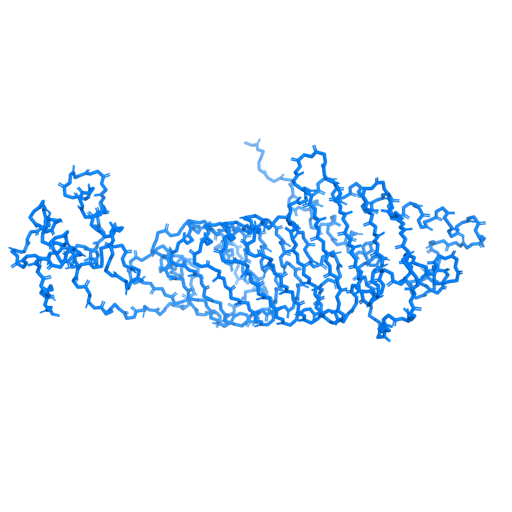 A CA 1
ATOM 1395 C C . GLN A 1 189 ? -3.988 -8.016 -2.902 1.00 85.88 189 GLN A C 1
ATOM 1397 O O . GLN A 1 189 ? -2.819 -8.200 -3.237 1.00 85.88 189 GLN A O 1
ATOM 1402 N N . ILE A 1 190 ? -4.331 -7.306 -1.833 1.00 90.06 190 ILE A N 1
ATOM 1403 C CA . ILE A 1 190 ? -3.366 -6.750 -0.893 1.00 90.06 190 ILE A CA 1
ATOM 1404 C C . ILE A 1 190 ? -3.850 -6.972 0.534 1.00 90.06 190 ILE A C 1
ATOM 1406 O O . ILE A 1 190 ? -5.030 -6.807 0.840 1.00 90.06 190 ILE A O 1
ATOM 1410 N N . THR A 1 191 ? -2.929 -7.370 1.405 1.00 88.94 191 THR A N 1
ATOM 1411 C CA . THR A 1 191 ? -3.166 -7.449 2.849 1.00 88.94 191 THR A CA 1
ATOM 1412 C C . THR A 1 191 ? -2.303 -6.398 3.530 1.00 88.94 191 THR A C 1
ATOM 1414 O O . THR A 1 191 ? -1.079 -6.429 3.398 1.00 88.94 191 THR A O 1
ATOM 1417 N N . LEU A 1 192 ? -2.945 -5.452 4.218 1.00 92.56 192 LEU A N 1
ATOM 1418 C CA . LEU A 1 192 ? -2.260 -4.424 4.997 1.00 92.56 192 LEU A CA 1
ATOM 1419 C C . LEU A 1 192 ? -1.876 -4.987 6.377 1.00 92.56 192 LEU A C 1
ATOM 1421 O O . LEU A 1 192 ? -2.708 -5.662 6.984 1.00 92.56 192 LEU A O 1
ATOM 1425 N N . PRO A 1 193 ? -0.651 -4.741 6.874 1.00 92.81 193 PRO A N 1
ATOM 1426 C CA . PRO A 1 193 ? -0.205 -5.264 8.160 1.00 92.81 193 PRO A CA 1
ATOM 1427 C C . PRO A 1 193 ? -0.744 -4.423 9.323 1.00 92.81 193 PRO A C 1
ATOM 1429 O O . PRO A 1 193 ? -0.879 -3.206 9.206 1.00 92.81 193 PRO A O 1
ATOM 1432 N N . ASP A 1 194 ? -0.971 -5.050 10.479 1.00 87.56 194 ASP A N 1
ATOM 1433 C CA . ASP A 1 194 ? -1.494 -4.379 11.683 1.00 87.56 194 ASP A CA 1
ATOM 1434 C C . ASP A 1 194 ? -0.565 -3.278 12.227 1.00 87.56 194 ASP A C 1
ATOM 1436 O O . ASP A 1 194 ? -1.002 -2.390 12.960 1.00 87.56 194 ASP A O 1
ATOM 1440 N N . SER A 1 195 ? 0.722 -3.319 11.868 1.00 92.81 195 SER A N 1
ATOM 1441 C CA . SER A 1 195 ? 1.716 -2.300 12.217 1.00 92.81 195 SER A CA 1
ATOM 1442 C C . SER A 1 195 ? 1.544 -0.979 11.464 1.00 92.81 195 SER A C 1
ATOM 1444 O O . SER A 1 195 ? 2.180 0.009 11.836 1.00 92.81 195 SER A O 1
ATOM 1446 N N . LEU A 1 196 ? 0.743 -0.960 10.394 1.00 96.50 196 LEU A N 1
ATOM 1447 C CA . LEU A 1 196 ? 0.622 0.180 9.495 1.00 96.50 196 LEU A CA 1
ATOM 1448 C C . LEU A 1 196 ? -0.038 1.369 10.202 1.00 96.50 196 LEU A C 1
ATOM 1450 O O . LEU A 1 196 ? -1.117 1.251 10.779 1.00 96.50 196 LEU A O 1
ATOM 1454 N N . LYS A 1 197 ? 0.617 2.528 10.122 1.00 94.38 197 LYS A N 1
ATOM 1455 C CA . LYS A 1 197 ? 0.185 3.797 10.720 1.00 94.38 197 LYS A CA 1
ATOM 1456 C C . LYS A 1 197 ? -0.237 4.828 9.687 1.00 94.38 197 LYS A C 1
ATOM 1458 O O . LYS A 1 197 ? -1.210 5.539 9.917 1.00 94.38 197 LYS A O 1
ATOM 1463 N N . THR A 1 198 ? 0.452 4.881 8.551 1.00 96.19 198 THR A N 1
ATOM 1464 C CA . THR A 1 198 ? 0.249 5.941 7.554 1.00 96.19 198 THR A CA 1
ATOM 1465 C C . THR A 1 198 ? 0.114 5.368 6.152 1.00 96.19 198 THR A C 1
ATOM 1467 O O . THR A 1 198 ? 0.935 4.552 5.722 1.00 96.19 198 THR A O 1
ATOM 1470 N N . ILE A 1 199 ? -0.899 5.844 5.428 1.00 95.25 199 ILE A N 1
ATOM 1471 C CA . ILE A 1 199 ? -1.095 5.607 3.998 1.00 95.25 199 ILE A CA 1
ATOM 1472 C C . ILE A 1 199 ? -0.995 6.955 3.281 1.00 95.25 199 ILE A C 1
ATOM 1474 O O . ILE A 1 199 ? -1.796 7.848 3.533 1.00 95.25 199 ILE A O 1
ATOM 1478 N N . GLY A 1 200 ? -0.007 7.104 2.402 1.00 92.88 200 GLY A N 1
ATOM 1479 C CA . GLY A 1 200 ? 0.273 8.344 1.684 1.00 92.88 200 GLY A CA 1
ATOM 1480 C C . GLY A 1 200 ? -0.760 8.709 0.617 1.00 92.88 200 GLY A C 1
ATOM 1481 O O . GLY A 1 200 ? -1.682 7.956 0.290 1.00 92.88 200 GLY A O 1
ATOM 1482 N N . ASN A 1 201 ? -0.578 9.887 0.028 1.00 87.44 201 ASN A N 1
ATOM 1483 C CA . ASN A 1 201 ? -1.445 10.395 -1.026 1.00 87.44 201 ASN A CA 1
ATOM 1484 C C . ASN A 1 201 ? -1.348 9.498 -2.263 1.00 87.44 201 ASN A C 1
ATOM 1486 O O . ASN A 1 201 ? -0.251 9.157 -2.704 1.00 87.44 201 ASN A O 1
ATOM 1490 N N . HIS A 1 202 ? -2.484 9.175 -2.880 1.00 87.00 202 HIS A N 1
ATOM 1491 C CA . HIS A 1 202 ? -2.549 8.326 -4.078 1.00 87.00 202 HIS A CA 1
ATOM 1492 C C . HIS A 1 202 ? -1.881 6.945 -3.903 1.00 87.00 202 HIS A C 1
ATOM 1494 O O . HIS A 1 202 ? -1.579 6.286 -4.894 1.00 87.00 202 HIS A O 1
ATOM 1500 N N . ALA A 1 203 ? -1.628 6.491 -2.665 1.00 90.06 203 ALA A N 1
ATOM 1501 C CA . ALA A 1 203 ? -0.851 5.281 -2.394 1.00 90.06 203 ALA A CA 1
ATOM 1502 C C . ALA A 1 203 ? -1.377 4.038 -3.126 1.00 90.06 203 ALA A C 1
ATOM 1504 O O . ALA A 1 203 ? -0.570 3.235 -3.571 1.00 90.06 203 ALA A O 1
ATOM 1505 N N . PHE A 1 204 ? -2.695 3.904 -3.292 1.00 89.00 204 PHE A N 1
ATOM 1506 C CA . PHE A 1 204 ? -3.368 2.833 -4.036 1.00 89.00 204 PHE A CA 1
ATOM 1507 C C . PHE A 1 204 ? -4.228 3.372 -5.186 1.00 89.00 204 PHE A C 1
ATOM 1509 O O . PHE A 1 204 ? -5.222 2.748 -5.569 1.00 89.00 204 PHE A O 1
ATOM 1516 N N . TYR A 1 205 ? -3.857 4.531 -5.735 1.00 84.88 205 TYR A N 1
ATOM 1517 C CA . TYR A 1 205 ? -4.575 5.130 -6.853 1.00 84.88 205 TYR A CA 1
ATOM 1518 C C . TYR A 1 205 ? -4.565 4.188 -8.062 1.00 84.88 205 TYR A C 1
ATOM 1520 O O . TYR A 1 205 ? -3.505 3.775 -8.528 1.00 84.88 205 TYR A O 1
ATOM 1528 N N . ASP A 1 206 ? -5.746 3.814 -8.546 1.00 81.81 206 ASP A N 1
ATOM 1529 C CA . ASP A 1 206 ? -5.924 2.830 -9.625 1.00 81.81 206 ASP A CA 1
ATOM 1530 C C . ASP A 1 206 ? -5.157 1.501 -9.411 1.00 81.81 206 ASP A C 1
ATOM 1532 O O . ASP A 1 206 ? -4.679 0.844 -10.339 1.00 81.81 206 ASP A O 1
ATOM 1536 N N . ALA A 1 207 ? -5.035 1.066 -8.153 1.00 83.00 207 ALA A N 1
ATOM 1537 C CA . ALA A 1 207 ? -4.383 -0.199 -7.828 1.00 83.00 207 ALA A CA 1
ATOM 1538 C C . ALA A 1 207 ? -5.225 -1.430 -8.213 1.00 83.00 207 ALA A C 1
ATOM 1540 O O . ALA A 1 207 ? -4.723 -2.530 -8.112 1.00 83.00 207 ALA A O 1
ATOM 1541 N N . GLY A 1 208 ? -6.486 -1.310 -8.646 1.00 84.50 208 GLY A N 1
ATOM 1542 C CA . GLY A 1 208 ? -7.306 -2.457 -9.085 1.00 84.50 208 GLY A CA 1
ATOM 1543 C C . GLY A 1 208 ? -7.906 -3.327 -7.966 1.00 84.50 208 GLY A C 1
ATOM 1544 O O . GLY A 1 208 ? -8.587 -4.319 -8.250 1.00 84.50 208 GLY A O 1
ATOM 1545 N N . VAL A 1 209 ? -7.713 -2.951 -6.699 1.00 87.25 209 VAL A N 1
ATOM 1546 C CA . VAL A 1 209 ? -8.343 -3.604 -5.541 1.00 87.25 209 VAL A CA 1
ATOM 1547 C C . VAL A 1 209 ? -9.870 -3.461 -5.574 1.00 87.25 209 VAL A C 1
ATOM 1549 O O . VAL A 1 209 ? -10.407 -2.415 -5.943 1.00 87.25 209 VAL A O 1
ATOM 1552 N N . LYS A 1 210 ? -10.577 -4.525 -5.168 1.00 89.00 210 LYS A N 1
ATOM 1553 C CA . LYS A 1 210 ? -12.049 -4.534 -5.039 1.00 89.00 210 LYS A CA 1
ATOM 1554 C C . LYS A 1 210 ? -12.541 -4.375 -3.614 1.00 89.00 210 LYS A C 1
ATOM 1556 O O . LYS A 1 210 ? -13.530 -3.690 -3.369 1.00 89.00 210 LYS A O 1
ATOM 1561 N N . GLU A 1 211 ? -11.858 -5.040 -2.693 1.00 89.56 211 GLU A N 1
ATOM 1562 C CA . GLU A 1 211 ? -12.109 -4.942 -1.266 1.00 89.56 211 GLU A CA 1
ATOM 1563 C C . GLU A 1 211 ? -10.788 -4.652 -0.568 1.00 89.56 211 GLU A C 1
ATOM 1565 O O . GLU A 1 211 ? -9.772 -5.269 -0.892 1.00 89.56 211 GLU A O 1
ATOM 1570 N N . LEU A 1 212 ? -10.809 -3.736 0.396 1.00 90.75 212 LEU A N 1
ATOM 1571 C CA . LEU A 1 212 ? -9.641 -3.418 1.206 1.00 90.75 212 LEU A CA 1
ATOM 1572 C C . LEU A 1 212 ? -10.031 -3.278 2.674 1.00 90.75 212 LEU A C 1
ATOM 1574 O O . LEU A 1 212 ? -11.036 -2.648 3.004 1.00 90.75 212 LEU A O 1
ATOM 1578 N N . ILE A 1 213 ? -9.225 -3.862 3.557 1.00 91.38 213 ILE A N 1
ATOM 1579 C CA . ILE A 1 213 ? -9.352 -3.691 5.004 1.00 91.38 213 ILE A CA 1
ATOM 1580 C C . ILE A 1 213 ? -8.214 -2.783 5.454 1.00 91.38 213 ILE A C 1
ATOM 1582 O O . ILE A 1 213 ? -7.046 -3.131 5.295 1.00 91.38 213 ILE A O 1
ATOM 1586 N N . ILE A 1 214 ? -8.570 -1.625 6.001 1.00 92.81 214 ILE A N 1
ATOM 1587 C CA . ILE A 1 214 ? -7.655 -0.701 6.660 1.00 92.81 214 ILE A CA 1
ATOM 1588 C C . ILE A 1 214 ? -7.554 -1.112 8.140 1.00 92.81 214 ILE A C 1
ATOM 1590 O O . ILE A 1 214 ? -8.579 -1.078 8.834 1.00 92.81 214 ILE A O 1
ATOM 1594 N N . PRO A 1 215 ? -6.362 -1.511 8.627 1.00 89.38 215 PRO A N 1
ATOM 1595 C CA . PRO A 1 215 ? -6.161 -1.964 10.002 1.00 89.38 215 PRO A CA 1
ATOM 1596 C C . PRO A 1 215 ? -6.519 -0.906 11.052 1.00 89.38 215 PRO A C 1
ATOM 1598 O O . PRO A 1 215 ? -6.468 0.296 10.787 1.00 89.38 215 PRO A O 1
ATOM 1601 N N . ALA A 1 216 ? -6.831 -1.355 12.272 1.00 82.88 216 ALA A N 1
ATOM 1602 C CA . ALA A 1 216 ? -7.235 -0.476 13.376 1.00 82.88 216 ALA A CA 1
ATOM 1603 C C . ALA A 1 216 ? -6.133 0.514 13.783 1.00 82.88 216 ALA A C 1
ATOM 1605 O O . ALA A 1 216 ? -6.420 1.622 14.225 1.00 82.88 216 ALA A O 1
ATOM 1606 N N . GLY A 1 217 ? -4.871 0.122 13.586 1.00 83.62 217 GLY A N 1
ATOM 1607 C CA . GLY A 1 217 ? -3.707 0.932 13.915 1.00 83.62 217 GLY A CA 1
ATOM 1608 C C . GLY A 1 217 ? -3.462 2.126 12.993 1.00 83.62 217 GLY A C 1
ATOM 1609 O O . GLY A 1 217 ? -2.619 2.944 13.357 1.00 83.62 217 GLY A O 1
ATOM 1610 N N . VAL A 1 218 ? -4.153 2.235 11.850 1.00 92.56 218 VAL A N 1
ATOM 1611 C CA . VAL A 1 218 ? -3.948 3.323 10.882 1.00 92.56 218 VAL A CA 1
ATOM 1612 C C . VAL A 1 218 ? -4.461 4.644 11.453 1.00 92.56 218 VAL A C 1
ATOM 1614 O O . VAL A 1 218 ? -5.622 4.774 11.847 1.00 92.56 218 VAL A O 1
ATOM 1617 N N . GLU A 1 219 ? -3.564 5.624 11.479 1.00 90.56 219 GLU A N 1
ATOM 1618 C CA . GLU A 1 219 ? -3.765 6.952 12.058 1.00 90.56 219 GLU A CA 1
ATOM 1619 C C . GLU A 1 219 ? -4.038 8.002 10.973 1.00 90.56 219 GLU A C 1
ATOM 1621 O O . GLU A 1 219 ? -4.805 8.926 11.219 1.00 90.56 219 GLU A O 1
ATOM 1626 N N . GLU A 1 220 ? -3.471 7.847 9.771 1.00 93.31 220 GLU A N 1
ATOM 1627 C CA . GLU A 1 220 ? -3.576 8.832 8.685 1.00 93.31 220 GLU A CA 1
ATOM 1628 C C . GLU A 1 220 ? -3.745 8.167 7.311 1.00 93.31 220 GLU A C 1
ATOM 1630 O O . GLU A 1 220 ? -3.019 7.226 6.963 1.00 93.31 220 GLU A O 1
ATOM 1635 N N . ILE A 1 221 ? -4.681 8.699 6.516 1.00 92.94 221 ILE A N 1
ATOM 1636 C CA . ILE A 1 221 ? -4.888 8.348 5.107 1.00 92.94 221 ILE A CA 1
ATOM 1637 C C . ILE A 1 221 ? -4.864 9.628 4.265 1.00 92.94 221 ILE A C 1
ATOM 1639 O O . ILE A 1 221 ? -5.728 10.497 4.398 1.00 92.94 221 ILE A O 1
ATOM 1643 N N . GLY A 1 222 ? -3.875 9.717 3.378 1.00 89.06 222 GLY A N 1
ATOM 1644 C CA . GLY A 1 222 ? -3.647 10.863 2.507 1.00 89.06 222 GLY A CA 1
ATOM 1645 C C . GLY A 1 222 ? -4.676 11.015 1.387 1.00 89.06 222 GLY A C 1
ATOM 1646 O O . GLY A 1 222 ? -5.469 10.123 1.093 1.00 89.06 222 GLY A O 1
ATOM 1647 N N . ASP A 1 223 ? -4.615 12.160 0.709 1.00 85.06 223 ASP A N 1
ATOM 1648 C CA . ASP A 1 223 ? -5.514 12.533 -0.381 1.00 85.06 223 ASP A CA 1
ATOM 1649 C C . ASP A 1 223 ? -5.507 11.496 -1.509 1.00 85.06 223 ASP A C 1
ATOM 1651 O O . ASP A 1 223 ? -4.450 11.120 -2.030 1.00 85.06 223 ASP A O 1
ATOM 1655 N N . ASN A 1 224 ? -6.705 11.101 -1.941 1.00 84.00 224 ASN A N 1
ATOM 1656 C CA . ASN A 1 224 ? -6.954 10.173 -3.039 1.00 84.00 224 ASN A CA 1
ATOM 1657 C C . ASN A 1 224 ? -6.245 8.818 -2.887 1.00 84.00 224 ASN A C 1
ATOM 1659 O O . ASN A 1 224 ? -5.999 8.140 -3.884 1.00 84.00 224 ASN A O 1
ATOM 1663 N N . ALA A 1 225 ? -5.899 8.409 -1.663 1.00 87.38 225 ALA A N 1
ATOM 1664 C CA . ALA A 1 225 ? -5.144 7.187 -1.408 1.00 87.38 225 ALA A CA 1
ATOM 1665 C C . ALA A 1 225 ? -5.806 5.943 -2.009 1.00 87.38 225 ALA A C 1
ATOM 1667 O O . ALA A 1 225 ? -5.091 5.070 -2.483 1.00 87.38 225 ALA A O 1
ATOM 1668 N N . LEU A 1 226 ? -7.143 5.875 -2.014 1.00 84.12 226 LEU A N 1
ATOM 1669 C CA . LEU A 1 226 ? -7.926 4.751 -2.548 1.00 84.12 226 LEU A CA 1
ATOM 1670 C C . LEU A 1 226 ? -8.789 5.120 -3.770 1.00 84.12 226 LEU A C 1
ATOM 1672 O O . LEU A 1 226 ? -9.729 4.391 -4.100 1.00 84.12 226 LEU A O 1
ATOM 1676 N N . GLU A 1 227 ? -8.521 6.252 -4.430 1.00 78.62 227 GLU A N 1
ATOM 1677 C CA . GLU A 1 227 ? -9.268 6.621 -5.638 1.00 78.62 227 GLU A CA 1
ATOM 1678 C C . GLU A 1 227 ? -9.013 5.566 -6.729 1.00 78.62 227 GLU A C 1
ATOM 1680 O O . GLU A 1 227 ? -7.874 5.249 -7.064 1.00 78.62 227 GLU A O 1
ATOM 1685 N N . SER A 1 228 ? -10.076 4.978 -7.269 1.00 68.06 228 SER A N 1
ATOM 1686 C CA . SER A 1 228 ? -9.985 3.992 -8.348 1.00 68.06 228 SER A CA 1
ATOM 1687 C C . SER A 1 228 ? -11.042 4.280 -9.398 1.00 68.06 228 SER A C 1
ATOM 1689 O O . SER A 1 228 ? -12.130 4.762 -9.065 1.00 68.06 228 SER A O 1
ATOM 1691 N N . ASP A 1 229 ? -10.745 3.918 -10.648 1.00 62.34 229 ASP A N 1
ATOM 1692 C CA . ASP A 1 229 ? -11.676 3.965 -11.777 1.00 62.34 229 ASP A CA 1
ATOM 1693 C C . ASP A 1 229 ? -12.765 2.876 -11.621 1.00 62.34 229 ASP A C 1
ATOM 1695 O O . ASP A 1 229 ? -12.916 1.975 -12.445 1.00 62.34 229 ASP A O 1
ATOM 1699 N N . SER A 1 230 ? -13.560 2.955 -10.546 1.00 64.81 230 SER A N 1
ATOM 1700 C CA . SER A 1 230 ? -14.759 2.158 -10.228 1.00 64.81 230 SER A CA 1
ATOM 1701 C C . SER A 1 230 ? -14.589 0.688 -9.805 1.00 64.81 230 SER A C 1
ATOM 1703 O O . SER A 1 230 ? -15.594 -0.018 -9.687 1.00 64.81 230 SER A O 1
ATOM 1705 N N . THR A 1 231 ? -13.370 0.206 -9.537 1.00 78.19 231 THR A N 1
ATOM 1706 C CA . THR A 1 231 ? -13.155 -1.197 -9.115 1.00 78.19 231 THR A CA 1
ATOM 1707 C C . THR A 1 231 ? -13.365 -1.437 -7.626 1.00 78.19 231 THR A C 1
ATOM 1709 O O . THR A 1 231 ? -13.750 -2.543 -7.251 1.00 78.19 231 THR A O 1
ATOM 1712 N N . LEU A 1 232 ? -13.094 -0.440 -6.779 1.00 86.31 232 LEU A N 1
ATOM 1713 C CA . LEU A 1 232 ? -13.181 -0.585 -5.329 1.00 86.31 232 LEU A CA 1
ATOM 1714 C C . LEU A 1 232 ? -14.646 -0.563 -4.879 1.00 86.31 232 LEU A C 1
ATOM 1716 O O . LEU A 1 232 ? -15.295 0.476 -4.851 1.00 86.31 232 LEU A O 1
ATOM 1720 N N . GLU A 1 233 ? -15.185 -1.720 -4.532 1.00 89.56 233 GLU A N 1
ATOM 1721 C CA . GLU A 1 233 ? -16.585 -1.885 -4.135 1.00 89.56 233 GLU A CA 1
ATOM 1722 C C . GLU A 1 233 ? -16.749 -1.746 -2.613 1.00 89.56 233 GLU A C 1
ATOM 1724 O O . GLU A 1 233 ? -17.799 -1.326 -2.126 1.00 89.56 233 GLU A O 1
ATOM 1729 N N . LYS A 1 234 ? -15.708 -2.075 -1.839 1.00 90.75 234 LYS A N 1
ATOM 1730 C CA . LYS A 1 234 ? -15.786 -2.104 -0.377 1.00 90.75 234 LYS A CA 1
ATOM 1731 C C . LYS A 1 234 ? -14.488 -1.685 0.293 1.00 90.75 234 LYS A C 1
ATOM 1733 O O . LYS A 1 234 ? -13.424 -2.227 0.007 1.00 90.75 234 LYS A O 1
ATOM 1738 N N . VAL A 1 235 ? -14.602 -0.806 1.282 1.00 92.50 235 VAL A N 1
ATOM 1739 C CA . VAL A 1 235 ? -13.508 -0.508 2.212 1.00 92.50 235 VAL A CA 1
ATOM 1740 C C . VAL A 1 235 ? -14.001 -0.718 3.631 1.00 92.50 235 VAL A C 1
ATOM 1742 O O . VAL A 1 235 ? -15.006 -0.133 4.025 1.00 92.50 235 VAL A O 1
ATOM 1745 N N . THR A 1 236 ? -13.294 -1.543 4.397 1.00 92.38 236 THR A N 1
ATOM 1746 C CA . THR A 1 236 ? -13.514 -1.685 5.838 1.00 92.38 236 THR A CA 1
ATOM 1747 C C . THR A 1 236 ? -12.446 -0.895 6.576 1.00 92.38 236 THR A C 1
ATOM 1749 O O . THR A 1 236 ? -11.274 -1.240 6.487 1.00 92.38 236 THR A O 1
ATOM 1752 N N . ILE A 1 237 ? -12.838 0.134 7.318 1.00 91.56 237 ILE A N 1
ATOM 1753 C CA . ILE A 1 237 ? -11.950 0.930 8.163 1.00 91.56 237 ILE A CA 1
ATOM 1754 C C . ILE A 1 237 ? -12.155 0.497 9.611 1.00 91.56 237 ILE A C 1
ATOM 1756 O O . ILE A 1 237 ? -13.221 0.714 10.186 1.00 91.56 237 ILE A O 1
ATOM 1760 N N . LEU A 1 238 ? -11.137 -0.147 10.186 1.00 87.56 238 LEU A N 1
ATOM 1761 C CA . LEU A 1 238 ? -11.172 -0.618 11.573 1.00 87.56 238 LEU A CA 1
ATOM 1762 C C . LEU A 1 238 ? -10.729 0.463 12.572 1.00 87.56 238 LEU A C 1
ATOM 1764 O O . LEU A 1 238 ? -11.000 0.347 13.760 1.00 87.56 238 LEU A O 1
ATOM 1768 N N . SER A 1 239 ? -10.075 1.529 12.109 1.00 84.62 239 SER A N 1
ATOM 1769 C CA . SER A 1 239 ? -9.742 2.675 12.957 1.00 84.62 239 SER A CA 1
ATOM 1770 C C . SER A 1 239 ? -10.979 3.543 13.203 1.00 84.62 239 SER A C 1
ATOM 1772 O O . SER A 1 239 ? -11.756 3.823 12.286 1.00 84.62 239 SER A O 1
ATOM 1774 N N . ARG A 1 240 ? -11.177 3.976 14.452 1.00 83.12 240 ARG A N 1
ATOM 1775 C CA . ARG A 1 240 ? -12.296 4.858 14.828 1.00 83.12 240 ARG A CA 1
ATOM 1776 C C . ARG A 1 240 ? -12.007 6.330 14.600 1.00 83.12 240 ARG A C 1
ATOM 1778 O O . ARG A 1 240 ? -12.925 7.071 14.262 1.00 83.12 240 ARG A O 1
ATOM 1785 N N . ASP A 1 241 ? -10.748 6.709 14.776 1.00 86.62 241 ASP A N 1
ATOM 1786 C CA . ASP A 1 241 ? -10.287 8.094 14.810 1.00 86.62 241 ASP A CA 1
ATOM 1787 C C . ASP A 1 241 ? -9.202 8.336 13.747 1.00 86.62 241 ASP A C 1
ATOM 1789 O O . ASP A 1 241 ? -8.274 9.111 13.963 1.00 86.62 241 ASP A O 1
ATOM 1793 N N . VAL A 1 242 ? -9.296 7.650 12.601 1.00 87.50 242 VAL A N 1
ATOM 1794 C CA . VAL A 1 242 ? -8.377 7.869 11.477 1.00 87.50 242 VAL A CA 1
ATOM 1795 C C . VAL A 1 242 ? -8.534 9.289 10.941 1.00 87.50 242 VAL A C 1
ATOM 1797 O O . VAL A 1 242 ? -9.659 9.749 10.715 1.00 87.50 242 VAL A O 1
ATOM 1800 N N . ASP A 1 243 ? -7.414 9.973 10.723 1.00 88.06 243 ASP A N 1
ATOM 1801 C CA . ASP A 1 243 ? -7.388 11.245 10.013 1.00 88.06 243 ASP A CA 1
ATOM 1802 C C . ASP A 1 243 ? -7.614 10.980 8.520 1.00 88.06 243 ASP A C 1
ATOM 1804 O O . ASP A 1 243 ? -6.746 10.468 7.806 1.00 88.06 243 ASP A O 1
ATOM 1808 N N . LEU A 1 244 ? -8.840 11.260 8.081 1.00 82.56 244 LEU A N 1
ATOM 1809 C CA . LEU A 1 244 ? -9.267 11.224 6.691 1.00 82.56 244 LEU A CA 1
ATOM 1810 C C . LEU A 1 244 ? -9.340 12.665 6.207 1.00 82.56 244 LEU A C 1
ATOM 1812 O O . LEU A 1 244 ? -10.211 13.426 6.634 1.00 82.56 244 LEU A O 1
ATOM 1816 N N . THR A 1 245 ? -8.453 13.036 5.288 1.00 73.50 245 THR A N 1
ATOM 1817 C CA . THR A 1 245 ? -8.560 14.332 4.618 1.00 73.50 245 THR A CA 1
ATOM 1818 C C . THR A 1 245 ? -9.879 14.429 3.842 1.00 73.50 245 THR A C 1
ATOM 1820 O O . THR A 1 245 ? -10.469 13.411 3.469 1.00 73.50 245 THR A O 1
ATOM 1823 N N . ASP A 1 246 ? -10.318 15.650 3.507 1.00 64.12 246 ASP A N 1
ATOM 1824 C CA . ASP A 1 246 ? -11.543 15.889 2.721 1.00 64.12 246 ASP A CA 1
ATOM 1825 C C . ASP A 1 246 ? -11.591 15.074 1.409 1.00 64.12 246 ASP A C 1
ATOM 1827 O O . ASP A 1 246 ? -12.672 14.819 0.886 1.00 64.12 246 ASP A O 1
ATOM 1831 N N . THR A 1 247 ? -10.432 14.650 0.885 1.00 65.50 247 THR A N 1
ATOM 1832 C CA . THR A 1 247 ? -10.281 13.839 -0.333 1.00 65.50 247 THR A CA 1
ATOM 1833 C C . THR A 1 247 ? -9.643 12.467 -0.103 1.00 65.50 247 THR A C 1
ATOM 1835 O O . THR A 1 247 ? -9.287 11.804 -1.071 1.00 65.50 247 THR A O 1
ATOM 1838 N N . GLY A 1 248 ? -9.503 11.997 1.139 1.00 61.25 248 GLY A N 1
ATOM 1839 C CA . GLY A 1 248 ? -8.683 10.826 1.486 1.00 61.25 248 GLY A CA 1
ATOM 1840 C C . GLY A 1 248 ? -8.994 9.554 0.685 1.00 61.25 248 GLY A C 1
ATOM 1841 O O . GLY A 1 248 ? -8.095 8.876 0.192 1.00 61.25 248 GLY A O 1
ATOM 1842 N N . LEU A 1 249 ? -10.277 9.261 0.448 1.00 66.06 249 LEU A N 1
ATOM 1843 C CA . LEU A 1 249 ? -10.711 8.097 -0.343 1.00 66.06 249 LEU A CA 1
ATOM 1844 C C . LEU A 1 249 ? -11.047 8.435 -1.807 1.00 66.06 249 LEU A C 1
ATOM 1846 O O . LEU A 1 249 ? -11.707 7.646 -2.478 1.00 66.06 249 LEU A O 1
ATOM 1850 N N . GLY A 1 250 ? -10.623 9.600 -2.309 1.00 55.56 250 GLY A N 1
ATOM 1851 C CA . GLY A 1 250 ? -10.834 10.014 -3.703 1.00 55.56 250 GLY A CA 1
ATOM 1852 C C . GLY A 1 250 ? -12.099 10.828 -3.968 1.00 55.56 250 GLY A C 1
ATOM 1853 O O . GLY A 1 250 ? -12.382 11.162 -5.115 1.00 55.56 250 GLY A O 1
ATOM 1854 N N . TYR A 1 251 ? -12.883 11.162 -2.939 1.00 62.28 251 TYR A N 1
ATOM 1855 C CA . TYR A 1 251 ? -14.126 11.913 -3.118 1.00 62.28 251 TYR A CA 1
ATOM 1856 C C . TYR A 1 251 ? -13.878 13.404 -2.930 1.00 62.28 251 TYR A C 1
ATOM 1858 O O . TYR A 1 251 ? -13.546 13.860 -1.842 1.00 62.28 251 TYR A O 1
ATOM 1866 N N . VAL A 1 252 ? -14.045 14.185 -3.999 1.00 47.56 252 VAL A N 1
ATOM 1867 C CA . VAL A 1 252 ? -14.098 15.645 -3.895 1.00 47.56 252 VAL A CA 1
ATOM 1868 C C . VAL A 1 252 ? -15.507 16.056 -3.498 1.00 47.56 252 VAL A C 1
ATOM 1870 O O . VAL A 1 252 ? -16.466 15.901 -4.256 1.00 47.56 252 VAL A O 1
ATOM 1873 N N . SER A 1 253 ? -15.610 16.665 -2.326 1.00 42.78 253 SER A N 1
ATOM 1874 C CA . SER A 1 253 ? -16.837 17.254 -1.829 1.00 42.78 253 SER A CA 1
ATOM 1875 C C . SER A 1 253 ? -17.258 18.506 -2.641 1.00 42.78 253 SER A C 1
ATOM 1877 O O . SER A 1 253 ? -16.486 19.405 -2.993 1.00 42.78 253 SER A O 1
ATOM 1879 N N . VAL A 1 254 ? -18.563 18.558 -2.916 1.00 39.12 254 VAL A N 1
ATOM 1880 C CA . VAL A 1 254 ? -19.432 19.738 -3.105 1.00 39.12 254 VAL A CA 1
ATOM 1881 C C . VAL A 1 254 ? -19.301 20.671 -4.327 1.00 39.12 254 VAL A C 1
ATOM 1883 O O . VAL A 1 254 ? -20.233 21.445 -4.545 1.00 39.12 254 VAL A O 1
ATOM 1886 N N . TRP A 1 255 ? -18.251 20.640 -5.160 1.00 44.62 255 TRP A N 1
ATOM 1887 C CA . TRP A 1 255 ? -18.110 21.633 -6.263 1.00 44.62 255 TRP A CA 1
ATOM 1888 C C . TRP A 1 255 ? -18.321 21.122 -7.691 1.00 44.62 255 TRP A C 1
ATOM 1890 O O . TRP A 1 255 ? -18.281 21.919 -8.632 1.00 44.62 255 TRP A O 1
ATOM 1900 N N . LEU A 1 256 ? -18.568 19.828 -7.879 1.00 44.91 256 LEU A N 1
ATOM 1901 C CA . LEU A 1 256 ? -18.840 19.252 -9.192 1.00 44.91 256 LEU A CA 1
ATOM 1902 C C . LEU A 1 256 ? -20.134 18.443 -9.102 1.00 44.91 256 LEU A C 1
ATOM 1904 O O . LEU A 1 256 ? -20.145 17.335 -8.588 1.00 44.91 256 LEU A O 1
ATOM 1908 N N . GLU A 1 257 ? -21.230 19.000 -9.626 1.00 49.69 257 GLU A N 1
ATOM 1909 C CA . GLU A 1 257 ? -22.538 18.324 -9.739 1.00 49.69 257 GLU A CA 1
ATOM 1910 C C . GLU A 1 257 ? -22.461 16.993 -10.525 1.00 49.69 257 GLU A C 1
ATOM 1912 O O . GLU A 1 257 ? -23.405 16.210 -10.503 1.00 49.69 257 GLU A O 1
ATOM 1917 N N . THR A 1 258 ? -21.333 16.720 -11.190 1.00 52.97 258 THR A N 1
ATOM 1918 C CA . THR A 1 258 ? -20.978 15.445 -11.819 1.00 52.97 258 THR A CA 1
ATOM 1919 C C . THR A 1 258 ? -19.451 15.300 -11.832 1.00 52.97 258 THR A C 1
ATOM 1921 O O . THR A 1 258 ? -18.795 15.895 -12.693 1.00 52.97 258 THR A O 1
ATOM 1924 N N . ASP A 1 259 ? -18.868 14.544 -10.902 1.00 59.06 259 ASP A N 1
ATOM 1925 C CA . ASP A 1 259 ? -17.516 14.015 -11.103 1.00 59.06 259 ASP A CA 1
ATOM 1926 C C . ASP A 1 259 ? -17.637 12.739 -11.956 1.00 59.06 259 ASP A C 1
ATOM 1928 O O . ASP A 1 259 ? -18.217 11.759 -11.482 1.00 59.06 259 ASP A O 1
ATOM 1932 N N . PRO A 1 260 ? -17.177 12.734 -13.225 1.00 58.53 260 PRO A N 1
ATOM 1933 C CA . PRO A 1 260 ? -17.250 11.551 -14.081 1.00 58.53 260 PRO A CA 1
ATOM 1934 C C . PRO A 1 260 ? -16.436 10.365 -13.545 1.00 58.53 260 PRO A C 1
ATOM 1936 O O . PRO A 1 260 ? -16.639 9.254 -14.027 1.00 58.53 260 PRO A O 1
ATOM 1939 N N . ASN A 1 261 ? -15.554 10.595 -12.569 1.00 60.44 261 ASN A N 1
ATOM 1940 C CA . ASN A 1 261 ? -14.720 9.574 -11.951 1.00 60.44 261 ASN A CA 1
ATOM 1941 C C . ASN A 1 261 ? -15.274 9.107 -10.593 1.00 60.44 261 ASN A C 1
ATOM 1943 O O . ASN A 1 261 ? -14.631 8.313 -9.910 1.00 60.44 261 ASN A O 1
ATOM 1947 N N . ARG A 1 262 ? -16.470 9.567 -10.179 1.00 66.31 262 ARG A N 1
ATOM 1948 C CA . ARG A 1 262 ? -17.091 9.113 -8.928 1.00 66.31 262 ARG A CA 1
ATOM 1949 C C . ARG A 1 262 ? -17.333 7.608 -8.991 1.00 66.31 262 ARG A C 1
ATOM 1951 O O . ARG A 1 262 ? -18.124 7.124 -9.800 1.00 66.31 262 ARG A O 1
ATOM 1958 N N . ASN A 1 263 ? -16.727 6.880 -8.063 1.00 72.94 263 ASN A N 1
ATOM 1959 C CA . ASN A 1 263 ? -17.072 5.489 -7.843 1.00 72.94 263 ASN A CA 1
ATOM 1960 C C . ASN A 1 263 ? -18.437 5.406 -7.132 1.00 72.94 263 ASN A C 1
ATOM 1962 O O . ASN A 1 263 ? -18.561 5.690 -5.941 1.00 72.94 263 ASN A O 1
ATOM 1966 N N . GLU A 1 264 ? -19.485 5.058 -7.881 1.00 76.75 264 GLU A N 1
ATOM 1967 C CA . GLU A 1 264 ? -20.854 4.924 -7.357 1.00 76.75 264 GLU A CA 1
ATOM 1968 C C . GLU A 1 264 ? -21.090 3.605 -6.599 1.00 76.75 264 GLU A C 1
ATOM 1970 O O . GLU A 1 264 ? -22.116 3.456 -5.938 1.00 76.75 264 GLU A O 1
ATOM 1975 N N . ASN A 1 265 ? -20.155 2.653 -6.685 1.00 81.81 265 ASN A N 1
ATOM 1976 C CA . ASN A 1 265 ? -20.310 1.306 -6.134 1.00 81.81 265 ASN A CA 1
ATOM 1977 C C . ASN A 1 265 ? -19.676 1.133 -4.749 1.00 81.81 265 ASN A C 1
ATOM 1979 O O . ASN A 1 265 ? -19.906 0.104 -4.116 1.00 81.81 265 ASN A O 1
ATOM 1983 N N . LEU A 1 266 ? -18.883 2.102 -4.286 1.00 86.69 266 LEU A N 1
ATOM 1984 C CA . LEU A 1 266 ? -18.180 2.002 -3.013 1.00 86.69 266 LEU A CA 1
ATOM 1985 C C . LEU A 1 266 ? -19.154 2.000 -1.830 1.00 86.69 266 LEU A C 1
ATOM 1987 O O . LEU A 1 266 ? -19.998 2.886 -1.694 1.00 86.69 266 LEU A O 1
ATOM 1991 N N . VAL A 1 267 ? -18.960 1.048 -0.922 1.00 91.06 267 VAL A N 1
ATOM 1992 C CA . VAL A 1 267 ? -19.576 1.023 0.406 1.00 91.06 267 VAL A CA 1
ATOM 1993 C C . VAL A 1 267 ? -18.474 1.053 1.463 1.00 91.06 267 VAL A C 1
ATOM 1995 O O . VAL A 1 267 ? -17.552 0.233 1.439 1.00 91.06 267 VAL A O 1
ATOM 1998 N N . ILE A 1 268 ? -18.585 1.979 2.415 1.00 91.88 268 ILE A N 1
ATOM 1999 C CA . ILE A 1 268 ? -17.675 2.066 3.559 1.00 91.88 268 ILE A CA 1
ATOM 2000 C C . ILE A 1 268 ? -18.257 1.254 4.714 1.00 91.88 268 ILE A C 1
ATOM 2002 O O . ILE A 1 268 ? -19.418 1.409 5.087 1.00 91.88 268 ILE A O 1
ATOM 2006 N N . TYR A 1 269 ? -17.434 0.391 5.293 1.00 92.94 269 TYR A N 1
ATOM 2007 C CA . TYR A 1 269 ? -17.714 -0.322 6.528 1.00 92.94 269 TYR A CA 1
ATOM 2008 C C . TYR A 1 269 ? -16.815 0.246 7.618 1.00 92.94 269 TYR A C 1
ATOM 2010 O O . TYR A 1 269 ? -15.616 0.397 7.411 1.00 92.94 269 TYR A O 1
ATOM 2018 N N . GLY A 1 270 ? -17.371 0.545 8.783 1.00 88.75 270 GLY A N 1
ATOM 2019 C CA . GLY A 1 270 ? -16.600 1.053 9.914 1.00 88.75 270 GLY A CA 1
ATOM 2020 C C . GLY A 1 270 ? -17.424 1.045 11.188 1.00 88.75 270 GLY A C 1
ATOM 2021 O O . GLY A 1 270 ? -18.599 0.680 11.175 1.00 88.75 270 GLY A O 1
ATOM 2022 N N . TYR A 1 271 ? -16.832 1.434 12.308 1.00 81.50 271 TYR A N 1
ATOM 2023 C CA . TYR A 1 271 ? -17.576 1.525 13.562 1.00 81.50 271 TYR A CA 1
ATOM 2024 C C . TYR A 1 271 ? -18.522 2.731 13.577 1.00 81.50 271 TYR A C 1
ATOM 2026 O O . TYR A 1 271 ? -18.225 3.777 12.998 1.00 81.50 271 TYR A O 1
ATOM 2034 N N . ALA A 1 272 ? -19.655 2.602 14.265 1.00 82.56 272 ALA A N 1
ATOM 2035 C CA . ALA A 1 272 ? -20.557 3.729 14.487 1.00 82.56 272 ALA A CA 1
ATOM 2036 C C . ALA A 1 272 ? -19.865 4.822 15.327 1.00 82.56 272 ALA A C 1
ATOM 2038 O O . ALA A 1 272 ? -19.137 4.528 16.279 1.00 82.56 272 ALA A O 1
ATOM 2039 N N . GLY A 1 273 ? -20.092 6.084 14.973 1.00 80.88 273 GLY A N 1
ATOM 2040 C CA . GLY A 1 273 ? -19.462 7.262 15.566 1.00 80.88 273 GLY A CA 1
ATOM 2041 C C . GLY A 1 273 ? -18.007 7.497 15.151 1.00 80.88 273 GLY A C 1
ATOM 2042 O O . GLY A 1 273 ? -17.361 8.346 15.758 1.00 80.88 273 GLY A O 1
ATOM 2043 N N . SER A 1 274 ? -17.483 6.751 14.172 1.00 85.62 274 SER A N 1
ATOM 2044 C CA . SER A 1 274 ? -16.107 6.908 13.675 1.00 85.62 274 SER A CA 1
ATOM 2045 C C . SER A 1 274 ? -15.949 8.078 12.701 1.00 85.62 274 SER A C 1
ATOM 2047 O O . SER A 1 274 ? -16.914 8.533 12.078 1.00 85.62 274 SER A O 1
ATOM 2049 N N . THR A 1 275 ? -14.704 8.507 12.491 1.00 87.94 275 THR A N 1
ATOM 2050 C CA . THR A 1 275 ? -14.350 9.442 11.412 1.00 87.94 275 THR A CA 1
ATOM 2051 C C . THR A 1 275 ? -14.692 8.879 10.028 1.00 87.94 275 THR A C 1
ATOM 2053 O O . THR A 1 275 ? -15.075 9.636 9.140 1.00 87.94 275 THR A O 1
ATOM 2056 N N . ALA A 1 276 ? -14.667 7.552 9.849 1.00 89.19 276 ALA A N 1
ATOM 2057 C CA . ALA A 1 276 ? -15.106 6.890 8.620 1.00 89.19 276 ALA A CA 1
ATOM 2058 C C . ALA A 1 276 ? -16.617 7.047 8.357 1.00 89.19 276 ALA A C 1
ATOM 2060 O O . ALA A 1 276 ? -17.015 7.283 7.214 1.00 89.19 276 ALA A O 1
ATOM 2061 N N . GLU A 1 277 ? -17.462 6.955 9.393 1.00 90.06 277 GLU A N 1
ATOM 2062 C CA . GLU A 1 277 ? -18.904 7.230 9.269 1.00 90.06 277 GLU A CA 1
ATOM 2063 C C . GLU A 1 277 ? -19.151 8.696 8.896 1.00 90.06 277 GLU A C 1
ATOM 2065 O O . GLU A 1 277 ? -19.949 8.984 8.000 1.00 90.06 277 GLU A O 1
ATOM 2070 N N . GLN A 1 278 ? -18.436 9.621 9.547 1.00 89.06 278 GLN A N 1
ATOM 2071 C CA . GLN A 1 278 ? -18.525 11.046 9.239 1.00 89.06 278 GLN A CA 1
ATOM 2072 C C . GLN A 1 278 ? -18.126 11.327 7.784 1.00 89.06 278 GLN A C 1
ATOM 2074 O O . GLN A 1 278 ? -18.891 11.959 7.055 1.00 89.06 278 GLN A O 1
ATOM 2079 N N . TYR A 1 279 ? -16.978 10.808 7.341 1.00 87.81 279 TYR A N 1
ATOM 2080 C CA . TYR A 1 279 ? -16.497 10.963 5.969 1.00 87.81 279 TYR A CA 1
ATOM 2081 C C . TYR A 1 279 ? -17.501 10.420 4.945 1.00 87.81 279 TYR A C 1
ATOM 2083 O O . TYR A 1 279 ? -17.785 11.072 3.935 1.00 87.81 279 TYR A O 1
ATOM 2091 N N . ALA A 1 280 ? -18.074 9.241 5.211 1.00 88.44 280 ALA A N 1
ATOM 2092 C CA . ALA A 1 280 ? -19.086 8.643 4.349 1.00 88.44 280 ALA A CA 1
ATOM 2093 C C . ALA A 1 280 ? -20.338 9.531 4.244 1.00 88.44 280 ALA A C 1
ATOM 2095 O O . ALA A 1 280 ? -20.857 9.745 3.148 1.00 88.44 280 ALA A O 1
ATOM 2096 N N . ALA A 1 281 ? -20.793 10.102 5.364 1.00 88.75 281 ALA A N 1
ATOM 2097 C CA . ALA A 1 281 ? -21.939 11.006 5.393 1.00 88.75 281 ALA A CA 1
ATOM 2098 C C . ALA A 1 281 ? -21.676 12.322 4.638 1.00 88.75 281 ALA A C 1
ATOM 2100 O O . ALA A 1 281 ? -22.544 12.782 3.895 1.00 88.75 281 ALA A O 1
ATOM 2101 N N . GLU A 1 282 ? -20.489 12.912 4.798 1.00 85.25 282 GLU A N 1
ATOM 2102 C CA . GLU A 1 282 ? -20.093 14.168 4.143 1.00 85.25 282 GLU A CA 1
ATOM 2103 C C . GLU A 1 282 ? -19.947 14.031 2.619 1.00 85.25 282 GLU A C 1
ATOM 2105 O O . GLU A 1 282 ? -20.195 14.993 1.890 1.00 85.25 282 GLU A O 1
ATOM 2110 N N . ASN A 1 283 ? -19.605 12.833 2.138 1.00 81.88 283 ASN A N 1
ATOM 2111 C CA . ASN A 1 283 ? -19.393 12.537 0.718 1.00 81.88 283 ASN A CA 1
ATOM 2112 C C . ASN A 1 283 ? -20.544 11.751 0.061 1.00 81.88 283 ASN A C 1
ATOM 2114 O O . ASN A 1 283 ? -20.426 11.324 -1.089 1.00 81.88 283 ASN A O 1
ATOM 2118 N N . GLU A 1 284 ? -21.666 11.566 0.766 1.00 86.06 284 GLU A N 1
ATOM 2119 C CA . GLU A 1 284 ? -22.831 10.802 0.294 1.00 86.06 284 GLU A CA 1
ATOM 2120 C C . GLU A 1 284 ? -22.473 9.369 -0.161 1.00 86.06 284 GLU A C 1
ATOM 2122 O O . GLU A 1 284 ? -22.964 8.877 -1.183 1.00 86.06 284 GLU A O 1
ATOM 2127 N N . ILE A 1 285 ? -21.595 8.700 0.588 1.00 85.88 285 ILE A N 1
ATOM 2128 C CA . ILE A 1 285 ? -21.168 7.316 0.354 1.00 85.88 285 ILE A CA 1
ATOM 2129 C C . ILE A 1 285 ? -21.989 6.387 1.265 1.00 85.88 285 ILE A C 1
ATOM 2131 O O . ILE A 1 285 ? -22.149 6.683 2.452 1.00 85.88 285 ILE A O 1
ATOM 2135 N N . PRO A 1 286 ? -22.521 5.257 0.761 1.00 91.69 286 PRO A N 1
ATOM 2136 C CA . PRO A 1 286 ? -23.163 4.257 1.605 1.00 91.69 286 PRO A CA 1
ATOM 2137 C C . PRO A 1 286 ? -22.246 3.785 2.741 1.00 91.69 286 PRO A C 1
ATOM 2139 O O . PRO A 1 286 ? -21.117 3.360 2.500 1.00 91.69 286 PRO A O 1
ATOM 2142 N N . PHE A 1 287 ? -22.763 3.814 3.970 1.00 92.75 287 PHE A N 1
ATOM 2143 C CA . PHE A 1 287 ? -22.056 3.359 5.165 1.00 92.75 287 PHE A CA 1
ATOM 2144 C C . PHE A 1 287 ? -22.769 2.171 5.816 1.00 92.75 287 PHE A C 1
ATOM 2146 O O . PHE A 1 287 ? -23.996 2.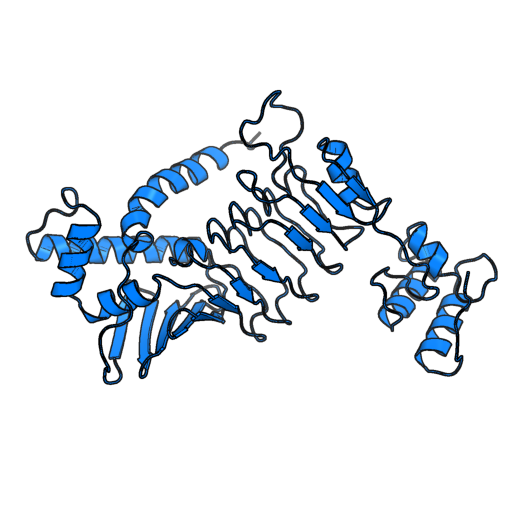168 5.957 1.00 92.75 287 PHE A O 1
ATOM 2153 N N . VAL A 1 288 ? -21.998 1.170 6.239 1.00 93.56 288 VAL A N 1
ATOM 2154 C CA . VAL A 1 288 ? -22.477 0.014 6.999 1.00 93.56 288 VAL A CA 1
ATOM 2155 C C . VAL A 1 288 ? -21.693 -0.085 8.302 1.00 93.56 288 VAL A C 1
ATOM 2157 O O . VAL A 1 288 ? -20.495 -0.360 8.303 1.00 93.56 288 VAL A O 1
ATOM 2160 N N . ALA A 1 289 ? -22.390 0.094 9.422 1.00 88.12 289 ALA A N 1
ATOM 2161 C CA . ALA A 1 289 ? -21.786 -0.064 10.736 1.00 88.12 289 ALA A CA 1
ATOM 2162 C C . ALA A 1 289 ? -21.324 -1.517 10.955 1.00 88.12 289 ALA A C 1
ATOM 2164 O O . ALA A 1 289 ? -22.087 -2.464 10.734 1.00 88.12 289 ALA A O 1
ATOM 2165 N N . LEU A 1 290 ? -20.085 -1.685 11.411 1.00 82.94 290 LEU A N 1
ATOM 2166 C CA . LEU A 1 290 ? -19.564 -2.956 11.899 1.00 82.94 290 LEU A CA 1
ATOM 2167 C C . LEU A 1 290 ? -20.295 -3.349 13.187 1.00 82.94 290 LEU A C 1
ATOM 2169 O O . LEU A 1 290 ? -20.646 -2.494 14.002 1.00 82.94 290 LEU A O 1
ATOM 2173 N N . SER A 1 291 ? -20.542 -4.648 13.366 1.00 69.25 291 SER A N 1
ATOM 2174 C CA . SER A 1 291 ? -21.092 -5.146 14.624 1.00 69.25 291 SER A CA 1
ATOM 2175 C C . SER A 1 291 ? -20.042 -5.008 15.719 1.00 69.25 291 SER A C 1
ATOM 2177 O O . SER A 1 291 ? -18.973 -5.605 15.623 1.00 69.25 291 SER A O 1
ATOM 2179 N N . GLU A 1 292 ? -20.366 -4.255 16.761 1.00 60.00 292 GLU A N 1
ATOM 2180 C CA . GLU A 1 292 ? -19.618 -4.273 18.012 1.00 60.00 292 GLU A CA 1
ATOM 2181 C C . GLU A 1 292 ? -20.018 -5.559 18.744 1.00 60.00 292 GLU A C 1
ATOM 2183 O O . GLU A 1 292 ? -21.133 -5.661 19.263 1.00 60.00 292 GLU A O 1
ATOM 2188 N N . GLU A 1 293 ? -19.156 -6.579 18.731 1.00 58.72 293 GLU A N 1
ATOM 2189 C CA . GLU A 1 293 ? -19.249 -7.579 19.789 1.00 58.72 293 GLU A CA 1
ATOM 2190 C C . GLU A 1 293 ? -18.834 -6.870 21.071 1.00 58.72 293 GLU A C 1
ATOM 2192 O O . GLU A 1 293 ? -17.731 -6.342 21.185 1.00 58.72 293 GLU A O 1
ATOM 2197 N N . TRP A 1 294 ? -19.775 -6.785 22.003 1.00 67.38 294 TRP A N 1
ATOM 2198 C CA . TRP A 1 294 ? -19.488 -6.282 23.328 1.00 67.38 294 TRP A CA 1
ATOM 2199 C C . TRP A 1 294 ? -18.403 -7.152 23.954 1.00 67.38 294 TRP A C 1
ATOM 2201 O O . TRP A 1 294 ? -18.620 -8.347 24.177 1.00 67.38 294 TRP A O 1
ATOM 2211 N N . LEU A 1 295 ? -17.261 -6.549 24.261 1.00 80.12 295 LEU A N 1
ATOM 2212 C CA . LEU A 1 295 ? -16.139 -7.246 24.861 1.00 80.12 295 LEU A CA 1
ATOM 2213 C C . LEU A 1 295 ? -15.643 -6.421 26.043 1.00 80.12 295 LEU A C 1
ATOM 2215 O O . LEU A 1 295 ? -14.831 -5.514 25.906 1.00 80.12 295 LEU A O 1
ATOM 2219 N N . CYS A 1 296 ? -16.191 -6.711 27.223 1.00 86.25 296 CYS A N 1
ATOM 2220 C CA . CYS A 1 296 ? -15.756 -6.074 28.461 1.00 86.25 296 CYS A CA 1
ATOM 2221 C C . CYS A 1 296 ? -14.237 -6.249 28.616 1.00 86.25 296 CYS A C 1
ATOM 2223 O O . CYS A 1 296 ? -13.736 -7.371 28.525 1.00 86.25 296 CYS A O 1
ATOM 2225 N N . GLY A 1 297 ? -13.526 -5.140 28.811 1.00 87.44 297 GLY A N 1
ATOM 2226 C CA . GLY A 1 297 ? -12.068 -5.082 28.854 1.00 87.44 297 GLY A CA 1
ATOM 2227 C C . GLY A 1 297 ? -11.375 -4.649 27.560 1.00 87.44 297 GLY A C 1
ATOM 2228 O O . GLY A 1 297 ? -10.225 -4.250 27.662 1.00 87.44 297 GLY A O 1
ATOM 2229 N N . ASP A 1 298 ? -12.039 -4.672 26.400 1.00 90.19 298 ASP A N 1
ATOM 2230 C CA . ASP A 1 298 ? -11.510 -4.172 25.114 1.00 90.19 298 ASP A CA 1
ATOM 2231 C C . ASP A 1 298 ? -11.812 -2.668 24.980 1.00 90.19 298 ASP A C 1
ATOM 2233 O O . ASP A 1 298 ? -12.847 -2.244 24.460 1.00 90.19 298 ASP A O 1
ATOM 2237 N N . VAL A 1 299 ? -10.966 -1.843 25.585 1.00 89.94 299 VAL A N 1
ATOM 2238 C CA . VAL A 1 299 ? -11.181 -0.398 25.742 1.00 89.94 299 VAL A CA 1
ATOM 2239 C C . VAL A 1 299 ? -10.704 0.356 24.501 1.00 89.94 299 VAL A C 1
ATOM 2241 O O . VAL A 1 299 ? -11.241 1.431 24.212 1.00 89.94 299 VAL A O 1
ATOM 2244 N N . ASP A 1 300 ? -9.711 -0.171 23.780 1.00 84.62 300 ASP A N 1
ATOM 2245 C CA . ASP A 1 300 ? -9.221 0.418 22.528 1.00 84.62 300 ASP A CA 1
ATOM 2246 C C . ASP A 1 300 ? -9.956 -0.081 21.269 1.00 84.62 300 ASP A C 1
ATOM 2248 O O . ASP A 1 300 ? -9.847 0.549 20.212 1.00 84.62 300 ASP A O 1
ATOM 2252 N N . LEU A 1 301 ? -10.853 -1.061 21.437 1.00 79.12 301 LEU A N 1
ATOM 2253 C CA . LEU A 1 301 ? -11.825 -1.548 20.456 1.00 79.12 301 LEU A CA 1
ATOM 2254 C C . LEU A 1 301 ? -11.164 -2.297 19.296 1.00 79.12 301 LEU A C 1
ATOM 2256 O O . LEU A 1 301 ? -11.682 -2.292 18.173 1.00 79.12 301 LEU A O 1
ATOM 2260 N N . ASP A 1 302 ? -10.039 -2.954 19.578 1.00 74.00 302 ASP A N 1
ATOM 2261 C CA . ASP A 1 302 ? -9.283 -3.774 18.636 1.00 74.00 302 ASP A CA 1
ATOM 2262 C C . ASP A 1 302 ? -9.719 -5.256 18.622 1.00 74.00 302 ASP A C 1
ATOM 2264 O O . ASP A 1 302 ? -9.170 -6.066 17.868 1.00 74.00 302 ASP A O 1
ATOM 2268 N N . SER A 1 303 ? -10.767 -5.604 19.386 1.00 78.94 303 SER A N 1
ATOM 2269 C CA . SER A 1 303 ? -11.305 -6.963 19.566 1.00 78.94 303 SER A CA 1
ATOM 2270 C C . SER A 1 303 ? -10.381 -7.924 20.322 1.00 78.94 303 SER A C 1
ATOM 2272 O O . SER A 1 303 ? -10.593 -9.145 20.294 1.00 78.94 303 SER A O 1
ATOM 2274 N N . ARG A 1 304 ? -9.362 -7.409 21.010 1.00 79.88 304 ARG A N 1
ATOM 2275 C CA . ARG A 1 304 ? -8.515 -8.145 21.950 1.00 79.88 304 ARG A CA 1
ATOM 2276 C C . ARG A 1 304 ? -8.697 -7.545 23.344 1.00 79.88 304 ARG A C 1
ATOM 2278 O O . ARG A 1 304 ? -9.219 -6.460 23.515 1.00 79.88 304 ARG A O 1
ATOM 2285 N N . ILE A 1 305 ? -8.338 -8.324 24.360 1.00 87.06 305 ILE A N 1
ATOM 2286 C CA . ILE A 1 305 ? -8.255 -7.831 25.737 1.00 87.06 305 ILE A CA 1
ATOM 2287 C C . ILE A 1 305 ? -6.798 -7.992 26.144 1.00 87.06 305 ILE A C 1
ATOM 2289 O O . ILE A 1 305 ? -6.353 -9.105 26.450 1.00 87.06 305 ILE A O 1
ATOM 2293 N N . ASP A 1 306 ? -6.037 -6.905 26.080 1.00 89.81 306 ASP A N 1
ATOM 2294 C CA . ASP A 1 306 ? -4.608 -6.892 26.350 1.00 89.81 306 ASP A CA 1
ATOM 2295 C C . ASP A 1 306 ? -4.144 -5.680 27.187 1.00 89.81 306 ASP A C 1
ATOM 2297 O O . ASP A 1 306 ? -4.915 -4.966 27.829 1.00 89.81 306 ASP A O 1
ATOM 2301 N N . ILE A 1 307 ? -2.827 -5.513 27.320 1.00 90.56 307 ILE A N 1
ATOM 2302 C CA . ILE A 1 307 ? -2.245 -4.474 28.176 1.00 90.56 307 ILE A CA 1
ATOM 2303 C C . ILE A 1 307 ? -2.485 -3.053 27.644 1.00 90.56 307 ILE A C 1
ATOM 2305 O O . ILE A 1 307 ? -2.421 -2.098 28.421 1.00 90.56 307 ILE A O 1
ATOM 2309 N N . GLN A 1 308 ? -2.729 -2.892 26.344 1.00 87.94 308 GLN A N 1
ATOM 2310 C CA . GLN A 1 308 ? -3.036 -1.611 25.716 1.00 87.94 308 GLN A CA 1
ATOM 2311 C C . GLN A 1 308 ? -4.371 -1.078 26.228 1.00 87.94 308 GLN A C 1
ATOM 2313 O O . GLN A 1 308 ? -4.424 0.088 26.632 1.00 87.94 308 GLN A O 1
ATOM 2318 N N . ASP A 1 309 ? -5.367 -1.951 26.388 1.00 91.88 309 ASP A N 1
ATOM 2319 C CA . ASP A 1 309 ? -6.649 -1.620 27.006 1.00 91.88 309 ASP A CA 1
ATOM 2320 C C . ASP A 1 309 ? -6.482 -1.118 28.433 1.00 91.88 309 ASP A C 1
ATOM 2322 O O . ASP A 1 309 ? -6.975 -0.050 28.794 1.00 91.88 309 ASP A O 1
ATOM 2326 N N . ALA A 1 310 ? -5.709 -1.842 29.249 1.00 93.56 310 ALA A N 1
ATOM 2327 C CA . ALA A 1 310 ? -5.444 -1.448 30.630 1.00 93.56 310 ALA A CA 1
ATOM 2328 C C . ALA A 1 310 ? -4.736 -0.087 30.714 1.00 93.56 310 ALA A C 1
ATOM 2330 O O . ALA A 1 310 ? -5.019 0.722 31.604 1.00 93.56 310 ALA A O 1
ATOM 2331 N N . VAL A 1 311 ? -3.826 0.199 29.776 1.00 93.06 311 VAL A N 1
ATOM 2332 C CA . VAL A 1 311 ? -3.138 1.493 29.688 1.00 93.06 311 VAL A CA 1
ATOM 2333 C C . VAL A 1 311 ? -4.096 2.602 29.254 1.00 93.06 311 VAL A C 1
ATOM 2335 O O . VAL A 1 311 ? -4.055 3.691 29.838 1.00 93.06 311 VAL A O 1
ATOM 2338 N N . LEU A 1 312 ? -4.935 2.366 28.243 1.00 93.00 312 LEU A N 1
ATOM 2339 C CA . LEU A 1 312 ? -5.914 3.338 27.761 1.00 93.00 312 LEU A CA 1
ATOM 2340 C C . LEU A 1 312 ? -6.964 3.638 28.834 1.00 93.00 312 LEU A C 1
ATOM 2342 O O . LEU A 1 312 ? -7.232 4.808 29.113 1.00 93.00 312 LEU A O 1
ATOM 2346 N N . LEU A 1 313 ? -7.471 2.604 29.504 1.00 94.75 313 LEU A N 1
ATOM 2347 C CA . LEU A 1 313 ? -8.411 2.718 30.610 1.00 94.75 313 LEU A CA 1
ATOM 2348 C C . LEU A 1 313 ? -7.812 3.517 31.767 1.00 94.75 313 LEU A C 1
ATOM 2350 O O . LEU A 1 313 ? -8.402 4.496 32.208 1.00 94.75 313 LEU A O 1
ATOM 2354 N N . ALA A 1 314 ? -6.579 3.214 32.185 1.00 93.38 314 ALA A N 1
ATOM 2355 C CA . ALA A 1 314 ? -5.903 3.984 33.231 1.00 93.38 314 ALA A CA 1
ATOM 2356 C C . ALA A 1 314 ? -5.713 5.468 32.853 1.00 93.38 314 ALA A C 1
ATOM 2358 O O . ALA A 1 314 ? -5.864 6.357 33.698 1.00 93.38 314 ALA A O 1
ATOM 2359 N N . LYS A 1 315 ? -5.398 5.760 31.583 1.00 91.81 315 LYS A N 1
ATOM 2360 C CA . LYS A 1 315 ? -5.308 7.136 31.065 1.00 91.81 315 LYS A CA 1
ATOM 2361 C C . LYS A 1 315 ? -6.663 7.843 31.075 1.00 91.81 315 LYS A C 1
ATOM 2363 O O . LYS A 1 315 ? -6.711 9.032 31.417 1.00 91.81 315 LYS A O 1
ATOM 2368 N N . ALA A 1 316 ? -7.730 7.138 30.711 1.00 91.62 316 ALA A N 1
ATOM 2369 C CA . ALA A 1 316 ? -9.091 7.652 30.710 1.00 91.62 316 ALA A CA 1
ATOM 2370 C C . ALA A 1 316 ? -9.587 7.951 32.130 1.00 91.62 316 ALA A C 1
ATOM 2372 O O . ALA A 1 316 ? -10.039 9.065 32.391 1.00 91.62 316 ALA A O 1
ATOM 2373 N N . SER A 1 317 ? -9.378 7.032 33.076 1.00 92.00 317 SER A N 1
ATOM 2374 C CA . SER A 1 317 ? -9.726 7.211 34.492 1.00 92.00 317 SER A CA 1
ATOM 2375 C C . SER A 1 317 ? -8.934 8.351 35.149 1.00 92.00 317 SER A C 1
ATOM 2377 O O . SER A 1 317 ? -9.415 9.009 36.069 1.00 92.00 317 SER A O 1
ATOM 2379 N N . ALA A 1 318 ? -7.726 8.644 34.653 1.00 92.12 318 ALA A N 1
ATOM 2380 C CA . ALA A 1 318 ? -6.938 9.811 35.059 1.00 92.12 318 ALA A CA 1
ATOM 2381 C C . ALA A 1 318 ? -7.372 11.131 34.381 1.00 92.12 318 ALA A C 1
ATOM 2383 O O . ALA A 1 318 ? -6.800 12.185 34.672 1.00 92.12 318 ALA A O 1
ATOM 2384 N N . GLY A 1 319 ? -8.344 11.094 33.464 1.00 89.94 319 GLY A N 1
ATOM 2385 C CA . GLY A 1 319 ? -8.839 12.254 32.719 1.00 89.94 319 GLY A CA 1
ATOM 2386 C C . GLY A 1 319 ? -7.872 12.787 31.658 1.00 89.94 319 GLY A C 1
ATOM 2387 O O . GLY A 1 319 ? -7.986 13.943 31.254 1.00 89.94 319 GLY A O 1
ATOM 2388 N N . THR A 1 320 ? -6.891 11.984 31.232 1.00 89.75 320 THR A N 1
ATOM 2389 C CA . THR A 1 320 ? -5.885 12.393 30.230 1.00 89.75 320 THR A CA 1
ATOM 2390 C C . THR A 1 320 ? -6.320 12.114 28.794 1.00 89.75 320 THR A C 1
ATOM 2392 O O . THR A 1 320 ? -5.807 12.742 27.871 1.00 89.75 320 THR A O 1
ATOM 2395 N N . VAL A 1 321 ? -7.275 11.199 28.618 1.00 86.38 321 VAL A N 1
ATOM 2396 C CA . VAL A 1 321 ? -7.880 10.809 27.340 1.00 86.38 321 VAL A CA 1
ATOM 2397 C C . VAL A 1 321 ? -9.388 10.679 27.552 1.00 86.38 321 VAL A C 1
ATOM 2399 O O . VAL A 1 321 ? -9.831 10.288 28.631 1.00 86.38 321 VAL A O 1
ATOM 2402 N N . SER A 1 322 ? -10.187 11.028 26.548 1.00 86.00 322 SER A N 1
ATOM 2403 C CA . SER A 1 322 ? -11.635 10.808 26.554 1.00 86.00 322 SER A CA 1
ATOM 2404 C C . SER A 1 322 ? -11.988 9.544 25.778 1.00 86.00 322 SER A C 1
ATOM 2406 O O . SER A 1 322 ? -11.574 9.409 24.631 1.00 86.00 322 SER A O 1
ATOM 2408 N N . LEU A 1 323 ? -12.791 8.664 26.375 1.00 83.06 323 LEU A N 1
ATOM 2409 C CA . LEU A 1 323 ? -13.344 7.490 25.698 1.00 83.06 323 LEU A CA 1
ATOM 2410 C C . LEU A 1 323 ? -14.616 7.855 24.923 1.00 83.06 323 LEU A C 1
ATOM 2412 O O . LEU A 1 323 ? -15.413 8.685 25.376 1.00 83.06 323 LEU A O 1
ATOM 2416 N N . ASN A 1 324 ? -14.824 7.204 23.780 1.00 79.38 324 ASN A N 1
ATOM 2417 C CA . ASN A 1 324 ? -16.101 7.233 23.065 1.00 79.38 324 ASN A CA 1
ATOM 2418 C C . ASN A 1 324 ? -17.152 6.346 23.776 1.00 79.38 324 ASN A C 1
ATOM 2420 O O . ASN A 1 324 ? -16.856 5.662 24.754 1.00 79.38 324 ASN A O 1
ATOM 2424 N N . GLU A 1 325 ? -18.401 6.363 23.307 1.00 79.94 325 GLU A N 1
ATOM 2425 C CA . GLU A 1 325 ? -19.506 5.652 23.972 1.00 79.94 325 GLU A CA 1
ATOM 2426 C C . GLU A 1 325 ? -19.387 4.118 23.941 1.00 79.94 325 GLU A C 1
ATOM 2428 O O . GLU A 1 325 ? -19.927 3.461 24.828 1.00 79.94 325 GLU A O 1
ATOM 2433 N N . ALA A 1 326 ? -18.691 3.542 22.957 1.00 76.75 326 ALA A N 1
ATOM 2434 C CA . ALA A 1 326 ? -18.438 2.101 22.889 1.00 76.75 326 ALA A CA 1
ATOM 2435 C C . ALA A 1 326 ? -17.302 1.691 23.842 1.00 76.75 326 ALA A C 1
ATOM 2437 O O . ALA A 1 326 ? -17.455 0.760 24.626 1.00 76.75 326 ALA A O 1
ATOM 2438 N N . ALA A 1 327 ? -16.211 2.460 23.873 1.00 84.62 327 ALA A N 1
ATOM 2439 C CA . ALA A 1 327 ? -15.096 2.241 24.791 1.00 84.62 327 ALA A CA 1
ATOM 2440 C C . ALA A 1 327 ? -15.533 2.385 26.252 1.00 84.62 327 ALA A C 1
ATOM 2442 O O . ALA A 1 327 ? -15.171 1.560 27.076 1.00 84.62 327 ALA A O 1
ATOM 2443 N N . LYS A 1 328 ? -16.363 3.387 26.587 1.00 87.50 328 LYS A N 1
ATOM 2444 C CA . LYS A 1 328 ? -16.922 3.533 27.948 1.00 87.50 328 LYS A CA 1
ATOM 2445 C C . LYS A 1 328 ? -17.725 2.315 28.387 1.00 87.50 328 LYS A C 1
ATOM 2447 O O . LYS A 1 328 ? -17.756 1.995 29.565 1.00 87.50 328 LYS A O 1
ATOM 2452 N N . LYS A 1 329 ? -18.397 1.677 27.437 1.00 84.62 329 LYS A N 1
ATOM 2453 C CA . LYS A 1 329 ? -19.192 0.484 27.677 1.00 84.62 329 LYS A CA 1
ATOM 2454 C C . LYS A 1 329 ? -18.303 -0.729 27.956 1.00 84.62 329 LYS A C 1
ATOM 2456 O O . LYS A 1 329 ? -18.515 -1.402 28.954 1.00 84.62 329 LYS A O 1
ATOM 2461 N N . ASN A 1 330 ? -17.249 -0.931 27.167 1.00 88.31 330 ASN A N 1
ATOM 2462 C CA . ASN A 1 330 ? -16.267 -1.986 27.432 1.00 88.31 330 ASN A CA 1
ATOM 2463 C C . ASN A 1 330 ? -15.395 -1.704 28.670 1.00 88.31 330 ASN A C 1
ATOM 2465 O O . ASN A 1 330 ? -14.839 -2.633 29.252 1.00 88.31 330 ASN A O 1
ATOM 2469 N N . ALA A 1 331 ? -15.283 -0.437 29.071 1.00 91.69 331 ALA A N 1
ATOM 2470 C CA . ALA A 1 331 ? -14.436 0.022 30.162 1.00 91.69 331 ALA A CA 1
ATOM 2471 C C . ALA A 1 331 ? -14.985 -0.245 31.567 1.00 91.69 331 ALA A C 1
ATOM 2473 O O . ALA A 1 331 ? -14.175 -0.268 32.484 1.00 91.69 331 ALA A O 1
ATOM 2474 N N . ASP A 1 332 ? -16.292 -0.454 31.747 1.00 91.44 332 ASP A N 1
ATOM 2475 C CA . ASP A 1 332 ? -16.894 -0.827 33.040 1.00 91.44 332 ASP A CA 1
ATOM 2476 C C . ASP A 1 332 ? -16.606 -2.313 33.332 1.00 91.44 332 ASP A C 1
ATOM 2478 O O . ASP A 1 332 ? -17.408 -3.213 33.066 1.00 91.44 332 ASP A O 1
ATOM 2482 N N . CYS A 1 333 ? -15.381 -2.577 33.789 1.00 90.94 333 CYS A N 1
ATOM 2483 C CA . CYS A 1 333 ? -14.841 -3.915 34.016 1.00 90.94 333 CYS A CA 1
ATOM 2484 C C . CYS A 1 333 ? -15.288 -4.505 35.355 1.00 90.94 333 CYS A C 1
ATOM 2486 O O . CYS A 1 333 ? -15.116 -5.706 35.577 1.00 90.94 333 CYS A O 1
ATOM 2488 N N . ASN A 1 334 ? -15.824 -3.681 36.258 1.00 91.06 334 ASN A N 1
ATOM 2489 C CA . ASN A 1 334 ? -16.300 -4.108 37.571 1.00 91.06 334 ASN A CA 1
ATOM 2490 C C . ASN A 1 334 ? -17.841 -4.106 37.708 1.00 91.06 334 ASN A C 1
ATOM 2492 O O . ASN A 1 334 ? -18.348 -4.585 38.727 1.00 91.06 334 ASN A O 1
ATOM 2496 N N . GLU A 1 335 ? -18.558 -3.643 36.680 1.00 89.31 335 GLU A N 1
ATOM 2497 C CA . GLU A 1 335 ? -20.019 -3.568 36.586 1.00 89.31 335 GLU A CA 1
ATOM 2498 C C . GLU A 1 335 ? -20.660 -2.649 37.647 1.00 89.31 335 GLU A C 1
ATOM 2500 O O . GLU A 1 335 ? -21.758 -2.919 38.152 1.00 89.31 335 GLU A O 1
ATOM 2505 N N . ASP A 1 336 ? -19.972 -1.567 38.024 1.00 90.88 336 ASP A N 1
ATOM 2506 C CA . ASP A 1 336 ? -20.478 -0.578 38.984 1.00 90.88 336 ASP A CA 1
ATOM 2507 C C . ASP A 1 336 ? -21.187 0.621 38.329 1.00 90.88 336 ASP A C 1
ATOM 2509 O O . ASP A 1 336 ? -21.881 1.382 39.020 1.00 90.88 336 ASP A O 1
ATOM 2513 N N . GLY A 1 337 ? -21.126 0.715 36.997 1.00 87.75 337 GLY A N 1
ATOM 2514 C CA . GLY A 1 337 ? -21.784 1.737 36.190 1.00 87.75 337 GLY A CA 1
ATOM 2515 C C . GLY A 1 337 ? -21.012 3.052 36.073 1.00 87.75 337 GLY A C 1
ATOM 2516 O O . GLY A 1 337 ? -21.511 3.982 35.431 1.00 87.75 337 GLY A O 1
ATOM 2517 N N . GLU A 1 338 ? -19.824 3.148 36.664 1.00 91.19 338 GLU A N 1
ATOM 2518 C CA . GLU A 1 338 ? -18.883 4.250 36.501 1.00 91.19 338 GLU A CA 1
ATOM 2519 C C . GLU A 1 338 ? -17.609 3.732 35.811 1.00 91.19 338 GLU A C 1
ATOM 2521 O O . GLU A 1 338 ? -17.281 2.560 35.888 1.00 91.19 338 GLU A O 1
ATOM 2526 N N . VAL A 1 339 ? -16.892 4.603 35.093 1.00 90.94 339 VAL A N 1
ATOM 2527 C CA . VAL A 1 339 ? -15.600 4.245 34.479 1.00 90.94 339 VAL A CA 1
ATOM 2528 C C . VAL A 1 339 ? -14.495 4.959 35.241 1.00 90.94 339 VAL A C 1
ATOM 2530 O O . VAL A 1 339 ? -14.293 6.167 35.064 1.00 90.94 339 VAL A O 1
ATOM 2533 N N . ASP A 1 340 ? -13.794 4.235 36.111 1.00 93.88 340 ASP A N 1
ATOM 2534 C CA . ASP A 1 340 ? -12.788 4.797 37.004 1.00 93.88 340 ASP A CA 1
ATOM 2535 C C . ASP A 1 340 ? -11.549 3.897 37.219 1.00 93.88 340 ASP A C 1
ATOM 2537 O O . ASP A 1 340 ? -11.169 3.069 36.390 1.00 93.88 340 ASP A O 1
ATOM 2541 N N . SER A 1 341 ? -10.760 4.178 38.261 1.00 93.19 341 SER A N 1
ATOM 2542 C CA . SER A 1 341 ? -9.529 3.430 38.557 1.00 93.19 341 SER A CA 1
ATOM 2543 C C . SER A 1 341 ? -9.769 1.983 39.015 1.00 93.19 341 SER A C 1
ATOM 2545 O O . SER A 1 341 ? -8.843 1.166 38.969 1.00 93.19 341 SER A O 1
ATOM 2547 N N . ALA A 1 342 ? -10.972 1.669 39.494 1.00 93.75 342 ALA A N 1
ATOM 2548 C CA . ALA A 1 342 ? -11.374 0.334 39.899 1.00 93.75 342 ALA A CA 1
ATOM 2549 C C . ALA A 1 342 ? -11.478 -0.590 38.682 1.00 93.75 342 ALA A C 1
ATOM 2551 O O . ALA A 1 342 ? -10.960 -1.705 38.744 1.00 93.75 342 ALA A O 1
ATOM 2552 N N . ASP A 1 343 ? -12.006 -0.107 37.557 1.00 94.75 343 ASP A N 1
ATOM 2553 C CA . ASP A 1 343 ? -12.054 -0.873 36.310 1.00 94.75 343 ASP A CA 1
ATOM 2554 C C . ASP A 1 343 ? -10.668 -1.213 35.785 1.00 94.75 343 ASP A C 1
ATOM 2556 O O . ASP A 1 343 ? -10.369 -2.370 35.500 1.00 94.75 343 ASP A O 1
ATOM 2560 N N . ALA A 1 344 ? -9.775 -0.217 35.750 1.00 93.50 344 ALA A N 1
ATOM 2561 C CA . ALA A 1 344 ? -8.382 -0.419 35.356 1.00 93.50 344 ALA A CA 1
ATOM 2562 C C . ALA A 1 344 ? -7.683 -1.468 36.239 1.00 93.50 344 ALA A C 1
ATOM 2564 O O . ALA A 1 344 ? -6.824 -2.215 35.767 1.00 93.50 344 ALA A O 1
ATOM 2565 N N . THR A 1 345 ? -8.055 -1.538 37.522 1.00 94.00 345 THR A N 1
ATOM 2566 C CA . THR A 1 345 ? -7.529 -2.542 38.454 1.00 94.00 345 THR A CA 1
ATOM 2567 C C . THR A 1 345 ? -8.056 -3.932 38.112 1.00 94.00 345 THR A C 1
ATOM 2569 O O . THR A 1 345 ? -7.251 -4.852 37.984 1.00 94.00 345 THR A O 1
ATOM 2572 N N . VAL A 1 346 ? -9.369 -4.084 37.912 1.00 94.62 346 VAL A N 1
ATOM 2573 C CA . VAL A 1 346 ? -9.991 -5.373 37.559 1.00 94.62 346 VAL A CA 1
ATOM 2574 C C . VAL A 1 346 ? -9.478 -5.886 36.215 1.00 94.62 346 VAL A C 1
ATOM 2576 O O . VAL A 1 346 ? -9.129 -7.060 36.099 1.00 94.62 346 VAL A O 1
ATOM 2579 N N . LEU A 1 347 ? -9.339 -5.005 35.225 1.00 94.81 347 LEU A N 1
ATOM 2580 C CA . LEU A 1 347 ? -8.769 -5.352 33.928 1.00 94.81 347 LEU A CA 1
ATOM 2581 C C . LEU A 1 347 ? -7.319 -5.834 34.067 1.00 94.81 347 LEU A C 1
ATOM 2583 O O . LEU A 1 347 ? -6.955 -6.878 33.531 1.00 94.81 347 LEU A O 1
ATOM 2587 N N . MET A 1 348 ? -6.491 -5.144 34.858 1.00 94.19 348 MET A N 1
ATOM 2588 C CA . MET A 1 348 ? -5.116 -5.582 35.114 1.00 94.19 348 MET A CA 1
ATOM 2589 C C . MET A 1 348 ? -5.066 -6.931 35.848 1.00 94.19 348 MET A C 1
ATOM 2591 O O . MET A 1 348 ? -4.228 -7.772 35.523 1.00 94.19 348 MET A O 1
ATOM 2595 N N . GLU A 1 349 ? -5.955 -7.154 36.820 1.00 94.44 349 GLU A N 1
ATOM 2596 C CA . GLU A 1 349 ? -6.095 -8.428 37.534 1.00 94.44 349 GLU A CA 1
ATOM 2597 C C . GLU A 1 349 ? -6.500 -9.573 36.599 1.00 94.44 349 GLU A C 1
ATOM 2599 O O . GLU A 1 349 ? -5.959 -10.676 36.723 1.00 94.44 349 GLU A O 1
ATOM 2604 N N . PHE A 1 350 ? -7.387 -9.314 35.638 1.00 93.31 350 PHE A N 1
ATOM 2605 C CA . PHE A 1 350 ? -7.757 -10.268 34.596 1.00 93.31 350 PHE A CA 1
ATOM 2606 C C . PHE A 1 350 ? -6.560 -10.625 33.703 1.00 93.31 350 PHE A C 1
ATOM 2608 O O . PHE A 1 350 ? -6.221 -11.800 33.560 1.00 93.31 350 PHE A O 1
ATOM 2615 N N . LEU A 1 351 ? -5.836 -9.626 33.189 1.00 91.50 351 LEU A N 1
ATOM 2616 C CA . LEU A 1 351 ? -4.669 -9.838 32.320 1.00 91.50 351 LEU A CA 1
ATOM 2617 C C . LEU A 1 351 ? -3.558 -10.654 32.998 1.00 91.50 351 LEU A C 1
ATOM 2619 O O . LEU A 1 351 ? -2.875 -11.464 32.365 1.00 91.50 351 LEU A O 1
ATOM 2623 N N . VAL A 1 352 ? -3.376 -10.476 34.308 1.00 93.75 352 VAL A N 1
ATOM 2624 C CA . VAL A 1 352 ? -2.392 -11.233 35.102 1.00 93.75 352 VAL A CA 1
ATOM 2625 C C . VAL A 1 352 ? -2.968 -12.504 35.737 1.00 93.75 352 VAL A C 1
ATOM 2627 O O . VAL A 1 352 ? -2.287 -13.138 36.544 1.00 93.75 352 VAL A O 1
ATOM 2630 N N . HIS A 1 353 ? -4.176 -12.914 35.334 1.00 89.50 353 HIS A N 1
ATOM 2631 C CA . HIS A 1 353 ? -4.844 -14.153 35.744 1.00 89.50 353 HIS A CA 1
ATOM 2632 C C . HIS A 1 353 ? -5.076 -14.263 37.264 1.00 89.50 353 HIS A C 1
ATOM 2634 O O . HIS A 1 353 ? -5.040 -15.350 37.843 1.00 89.50 353 HIS A O 1
ATOM 2640 N N . LEU A 1 354 ? -5.279 -13.127 37.937 1.00 88.31 354 LEU A N 1
ATOM 2641 C CA . LEU A 1 354 ? -5.803 -13.081 39.308 1.00 88.31 354 LEU A CA 1
ATOM 2642 C C . LEU A 1 354 ? -7.333 -13.175 39.326 1.00 88.31 354 LEU A C 1
ATOM 2644 O O . LEU A 1 354 ? -7.901 -13.634 40.318 1.00 88.31 354 LEU A O 1
ATOM 2648 N N . VAL A 1 355 ? -7.972 -12.779 38.224 1.00 88.06 355 VAL A N 1
ATOM 2649 C CA . VAL A 1 355 ? -9.398 -12.950 37.943 1.00 88.06 355 VAL A CA 1
ATOM 2650 C C . VAL A 1 355 ? -9.538 -13.715 36.627 1.00 88.06 355 VAL A C 1
ATOM 2652 O O . VAL A 1 355 ? -8.873 -13.393 35.650 1.00 88.06 355 VAL A O 1
ATOM 2655 N N . ASP A 1 356 ? -10.399 -14.734 36.601 1.00 85.12 356 ASP A N 1
ATOM 2656 C CA . ASP A 1 356 ? -10.520 -15.642 35.449 1.00 85.12 356 ASP A CA 1
ATOM 2657 C C . ASP A 1 356 ? -11.503 -15.144 34.371 1.00 85.12 356 ASP A C 1
ATOM 2659 O O . ASP A 1 356 ? -11.515 -15.665 33.256 1.00 85.12 356 ASP A O 1
ATOM 2663 N N . THR A 1 357 ? -12.364 -14.174 34.695 1.00 83.56 357 THR A N 1
ATOM 2664 C CA . THR A 1 357 ? -13.432 -13.680 33.809 1.00 83.56 357 THR A CA 1
ATOM 2665 C C . THR A 1 357 ? -13.755 -12.215 34.073 1.00 83.56 357 THR A C 1
ATOM 2667 O O . THR A 1 357 ? -13.875 -11.827 35.235 1.00 83.56 357 THR A O 1
ATOM 2670 N N . LEU A 1 358 ? -14.009 -11.450 33.013 1.00 86.69 358 LEU A N 1
ATOM 2671 C CA . LEU A 1 358 ? -14.652 -10.136 33.089 1.00 86.69 358 LEU A CA 1
ATOM 2672 C C . LEU A 1 358 ? -16.186 -10.263 32.976 1.00 86.69 358 LEU A C 1
ATOM 2674 O O . LEU A 1 358 ? -16.673 -11.309 32.524 1.00 86.69 358 LEU A O 1
ATOM 2678 N N . PRO A 1 359 ? -16.956 -9.246 33.411 1.00 80.69 359 PRO A N 1
ATOM 2679 C CA . PRO A 1 359 ? -18.404 -9.207 33.237 1.00 80.69 359 PRO A CA 1
ATOM 2680 C C . PRO A 1 359 ? -18.830 -9.458 31.787 1.00 80.69 359 PRO A C 1
ATOM 2682 O O . PRO A 1 359 ? -18.209 -8.991 30.835 1.00 80.69 359 PRO A O 1
ATOM 2685 N N . VAL A 1 360 ? -19.924 -10.200 31.624 1.00 60.78 360 VAL A N 1
ATOM 2686 C CA . VAL A 1 360 ? -20.578 -10.401 30.328 1.00 60.78 360 VAL A CA 1
ATOM 2687 C C . VAL A 1 360 ? -21.844 -9.556 30.361 1.00 60.78 360 VAL A C 1
ATOM 2689 O O . VAL A 1 360 ? -22.726 -9.867 31.164 1.00 60.78 360 VAL A O 1
ATOM 2692 N N . GLN A 1 361 ? -21.924 -8.502 29.544 1.00 54.91 361 GLN A N 1
ATOM 2693 C CA . GLN A 1 361 ? -23.132 -7.671 29.451 1.00 54.91 361 GLN A CA 1
ATOM 2694 C C . GLN A 1 361 ? -24.011 -8.072 28.265 1.00 54.91 361 GLN A C 1
ATOM 2696 O O . GLN A 1 361 ? -23.464 -8.328 27.168 1.00 54.91 361 GLN A O 1
#

pLDDT: mean 78.42, std 17.99, range [28.08, 97.44]

Organism: NCBI:txid411473

Foldseek 3Di:
DDDDDPPVCVVVCVVVVCVLLCLQQDDPDDDQFPDQDDWDKDDAFDFWIWIDDGQKIWIWGDDPPDPTWIWIFHTLEIETAEADDDPVSVVVSSVRNSVVLCCLQVVVVHDPVPDDSVRSLVVCCVPPVPVSSNSCSLENRAEYEYALNYQEHAHQVSSNNLLNYQEYHHHQNHAEQEANNQANNLHQYYDDHLNYAYQYACSCEQNVHQEEEAHQNHAEAYACSQQHQQRHQEYEYAHQEHDQDLRRVNANADDDPDDVSDRQRYEYEYAPNGPSVVSCVRRVHHYDHDDQPQAQQPLSSNPDREVVSLVVLQCVQVVNDPGDPSSQRSQPQVPPSGRHVVSSVSSVCCNVVVDVDTDDD

InterPro domains:
  IPR002105 Dockerin type I repeat [PF00404] (297-351)
  IPR016134 Dockerin domain [PS51766] (292-360)
  IPR026906 BspA-type LRR region [PF13306] (144-238)
  IPR032675 Leucine-rich repeat domain superfamily [G3DSA:3.80.10.10] (105-296)
  IPR036439 Dockerin domain superfamily [G3DSA:1.10.1330.10] (297-361)
  IPR036439 Dockerin domain superfamily [SSF63446] (294-360)

Sequence (361 aa):
MQGFTRKGDRMKACKKMTALLAVLAMLTGTAGLPVSAEEATGTLGDTMTWTVDGDTVHCTWESATADGVEISIQGDTCTIEKGVYPWEEYHAWLNAAANELTELLEANGHDPSAMGSEEKNAVLAELMPEVYAVQTAFTGIKHIAVSDTVTQLDVALGFLGLADAETVQLGNSLVSIGDSTFENTHCTQITLPDSLKTIGNHAFYDAGVKELIIPAGVEEIGDNALESDSTLEKVTILSRDVDLTDTGLGYVSVWLETDPNRNENLVIYGYAGSTAEQYAAENEIPFVALSEEWLCGDVDLDSRIDIQDAVLLAKASAGTVSLNEAAKKNADCNEDGEVDSADATVLMEFLVHLVDTLPVQ

Secondary structure (DSSP, 8-state):
----SHHHHHHHHHHHHHHHHTTTS--------------EEEEETTTEEEEEETTEEEEEE--SSS-EEEEEEETTEEEEEEEE--HHHHHHHHHHHHHHHHHHHHHTT--TTT--HHHHHHHHHHH-HHHHHHHHHTTT--EEEE-TT--EEBS-GGGGTGGG--EEE--TT--EE-TTTTTT---SEEE--TT--EE-TTTTTT---SEEEE-TT--EE-TTTT--SS---EEEE--SS-EE-TTTTS---SS-S--TT--SS-EEEE-TTSHHHHHHHHTT--EEEPP----TT-SS-SS--SHHHHHHHHHHHTTSS---HHHHHHH-SSSSSS-SHHHHHHHHHHHTTSSS-----